Protein AF-A0A0A1XTH2-F1 (afdb_monomer_lite)

Sequence (306 aa):
MDSWLKHTILSEDPDLSTICFKLLTWLETEFWGTMTYKHIETILAGAVFVDIILDTVGEEITKDLMEKYRQHKIFLKDYCKTLREVGATCHTVSNILATSDGYKYVFTMENILKHFLTDVNLIYNSNVPKAKLSPHNSKYKMLLIIQRIFQLPPKNIDISVDRLLCHSDFSLIGHIFLEETNSLHISKYKILEHKICKKIAEGNINSSFIKSMYVTASNSLKGKTFFKSCLRNDVFANSVVTFFILFFEKIEINMTANSQHNLSDIFYLVHCVLCTKTPFCSQLYTKIRTNKTIAQLIKKSFFLYY

Organism: Zeugodacus cucurbitae (NCBI:txid28588)

Radius of gyration: 25.47 Å; chains: 1; bounding box: 50×40×79 Å

pLDDT: mean 72.32, std 15.96, range [29.3, 95.25]

Secondary structure (DSSP, 8-state):
-HHHHHHHHT-SS--HHHHHHHHHHHHHH--SS---HHHHHHHHHHHHHHHHHHHHSHHHHHHHHHHHTGGGHHHHHHHHHHHTTSS--HHHHHHHHTSTTGGGGHHHHHHHHHHTT--THHHHT---------TT-HHHHHHHHHHHHTTS-GGGHHHHHHHHHHHS-HHHHGGGGG--TT-TTHHHHHHHHHHHHHHHHTT---HHHHHHHHHHHHS-HHHHHHHHHHTTSHHHHHHHHHHHHHHHHHHHH-TTS--SS-HHHHHHHHHHHHTS--TTHHHHHHHHHH-HHHHHHHHHHHTT--

Foldseek 3Di:
DVVVLVCQVPDPDDPLLVLLVVLLVVLVPPDDDDDDLVRLLVNLSSLLSSVVCCVPVNPVSLVVNCVVVVVCNVVSVVSVVCSLVVQCDLVNLLVLCQDLCSLVCLVVSLVSCVSSVHPNLSSLPPDDDDDDDDPPDLLVVLVVLLNVLSVDDPVCNLVSLQVCLVPPACVNLLSLLVDDSNDSCVNSSVVSLQSNLVCLLVLVHAQSNLVSLLCQCPVDPVSLVSSLSSCVRQSNVQSNLNNLLVLVVVCVVCVPDPRSYDPLSSLSVLVSSCVRPHPCNVVSVVSCVVDPVSVVVSVVSVVPPD

Structure (mmCIF, N/CA/C/O backbone):
data_AF-A0A0A1XTH2-F1
#
_entry.id   AF-A0A0A1XTH2-F1
#
loop_
_atom_site.group_PDB
_atom_site.id
_atom_site.type_symbol
_atom_site.label_atom_id
_atom_site.label_alt_id
_atom_site.label_comp_id
_atom_site.label_asym_id
_atom_site.label_entity_id
_atom_site.label_seq_id
_atom_site.pdbx_PDB_ins_code
_atom_site.Cartn_x
_atom_site.Cartn_y
_atom_site.Cartn_z
_atom_site.occupancy
_atom_site.B_iso_or_equiv
_atom_site.auth_seq_id
_atom_site.auth_comp_id
_atom_site.auth_asym_id
_atom_site.auth_atom_id
_atom_site.pdbx_PDB_model_num
ATOM 1 N N . MET A 1 1 ? -1.834 10.159 -29.831 1.00 68.44 1 MET A N 1
ATOM 2 C CA . MET A 1 1 ? -1.085 8.888 -29.808 1.00 68.44 1 MET A CA 1
ATOM 3 C C . MET A 1 1 ? -1.559 7.937 -28.709 1.00 68.44 1 MET A C 1
ATOM 5 O O . MET A 1 1 ? -2.021 6.868 -29.057 1.00 68.44 1 MET A O 1
ATOM 9 N N . ASP A 1 2 ? -1.572 8.327 -27.427 1.00 62.16 2 ASP A N 1
ATOM 10 C CA . ASP A 1 2 ? -2.040 7.488 -26.291 1.00 62.16 2 ASP A CA 1
ATOM 11 C C . ASP A 1 2 ? -3.392 6.773 -26.530 1.00 62.16 2 ASP A C 1
ATOM 13 O O . ASP A 1 2 ? -3.496 5.554 -26.432 1.00 62.16 2 ASP A O 1
ATOM 17 N N . SER A 1 3 ? -4.426 7.516 -26.944 1.00 72.44 3 SER A N 1
ATOM 18 C CA . SER A 1 3 ? -5.741 6.936 -27.270 1.00 72.44 3 SER A CA 1
ATOM 19 C C . SER A 1 3 ? -5.700 5.974 -28.461 1.00 72.44 3 SER A C 1
ATOM 21 O O . SER A 1 3 ? -6.456 5.010 -28.490 1.00 72.44 3 SER A O 1
ATOM 23 N N . TRP A 1 4 ? -4.839 6.239 -29.446 1.00 78.44 4 TRP A N 1
ATOM 24 C CA . TRP A 1 4 ? -4.683 5.385 -30.622 1.00 78.44 4 TRP A CA 1
ATOM 25 C C . TRP A 1 4 ? -3.953 4.092 -30.250 1.00 78.44 4 TRP A C 1
ATOM 27 O O . TRP A 1 4 ? -4.423 3.020 -30.611 1.00 78.44 4 TRP A O 1
ATOM 37 N N . LEU A 1 5 ? -2.887 4.175 -29.444 1.00 70.06 5 LEU A N 1
ATOM 38 C CA . LEU A 1 5 ? -2.145 3.020 -28.936 1.00 70.06 5 LEU A CA 1
ATOM 39 C C . LEU A 1 5 ? -3.057 2.096 -28.111 1.00 70.06 5 LEU A C 1
ATOM 41 O O . LEU A 1 5 ? -3.101 0.899 -28.363 1.00 70.06 5 LEU A O 1
ATOM 45 N N . LYS A 1 6 ? -3.856 2.657 -27.192 1.00 70.31 6 LYS A N 1
ATOM 46 C CA . LYS A 1 6 ? -4.826 1.899 -26.381 1.00 70.31 6 LYS A CA 1
ATOM 47 C C . LYS A 1 6 ? -5.878 1.181 -27.224 1.00 70.31 6 LYS A C 1
ATOM 49 O O . LYS A 1 6 ? -6.144 0.011 -26.981 1.00 70.31 6 LYS A O 1
ATOM 54 N N . HIS A 1 7 ? -6.453 1.858 -28.220 1.00 72.94 7 HIS A N 1
ATOM 55 C CA . HIS A 1 7 ? -7.406 1.226 -29.138 1.00 72.94 7 HIS A CA 1
ATOM 56 C C . HIS A 1 7 ? -6.755 0.153 -30.015 1.00 72.94 7 HIS A C 1
ATOM 58 O O . HIS A 1 7 ? -7.383 -0.858 -30.301 1.00 72.94 7 HIS A O 1
ATOM 64 N N . THR A 1 8 ? -5.503 0.362 -30.417 1.00 71.00 8 THR A N 1
ATOM 65 C CA . THR A 1 8 ? -4.774 -0.557 -31.298 1.00 71.00 8 THR A CA 1
ATOM 66 C C . THR A 1 8 ? -4.349 -1.832 -30.566 1.00 71.00 8 THR A C 1
ATOM 68 O O . THR A 1 8 ? -4.496 -2.915 -31.117 1.00 71.00 8 THR A O 1
ATOM 71 N N . ILE A 1 9 ? -3.901 -1.726 -29.308 1.00 65.62 9 ILE A N 1
ATOM 72 C CA . ILE A 1 9 ? -3.542 -2.878 -28.458 1.00 65.62 9 ILE A CA 1
ATOM 73 C C . ILE A 1 9 ? -4.753 -3.784 -28.179 1.00 65.62 9 ILE A C 1
ATOM 75 O O . ILE A 1 9 ? -4.595 -4.987 -28.014 1.00 65.62 9 ILE A O 1
ATOM 79 N N . LEU A 1 10 ? -5.956 -3.210 -28.106 1.00 66.25 10 LEU A N 1
ATOM 80 C CA . LEU A 1 10 ? -7.194 -3.924 -27.771 1.00 66.25 10 LEU A CA 1
ATOM 81 C C . LEU A 1 10 ? -7.986 -4.398 -29.005 1.00 66.25 10 LEU A C 1
ATOM 83 O O . LEU A 1 10 ? -9.104 -4.880 -28.853 1.00 66.25 10 LEU A O 1
ATOM 87 N N . SER A 1 11 ? -7.453 -4.217 -30.215 1.00 71.25 11 SER A N 1
ATOM 88 C CA . SER A 1 11 ? -8.131 -4.575 -31.466 1.00 71.25 11 SER A CA 1
ATOM 89 C C . SER A 1 11 ? -7.965 -6.066 -31.780 1.00 71.25 11 SER A C 1
ATOM 91 O O . SER A 1 11 ? -6.859 -6.588 -31.686 1.00 71.25 11 SER A O 1
ATOM 93 N N . GLU A 1 12 ? -9.048 -6.735 -32.190 1.00 57.47 12 GLU A N 1
ATOM 94 C CA . GLU A 1 12 ? -9.080 -8.196 -32.396 1.00 57.47 12 GLU A CA 1
ATOM 95 C C . GLU A 1 12 ? -8.355 -8.675 -33.666 1.00 57.47 12 GLU A C 1
ATOM 97 O O . GLU A 1 12 ? -7.950 -9.832 -33.709 1.00 57.47 12 GLU A O 1
ATOM 102 N N . ASP A 1 13 ? -8.141 -7.810 -34.669 1.00 57.91 13 ASP A N 1
ATOM 103 C CA . ASP A 1 13 ? -7.409 -8.187 -35.894 1.00 57.91 13 ASP A CA 1
ATOM 104 C C . ASP A 1 13 ? -6.637 -7.001 -36.526 1.00 57.91 13 ASP A C 1
ATOM 106 O O . ASP A 1 13 ? -7.105 -6.358 -37.473 1.00 57.91 13 ASP A O 1
ATOM 110 N N . PRO A 1 14 ? -5.489 -6.586 -35.955 1.00 64.44 14 PRO A N 1
ATOM 111 C CA . PRO A 1 14 ? -4.723 -5.453 -36.464 1.00 64.44 14 PRO A CA 1
ATOM 112 C C . PRO A 1 14 ? -3.746 -5.872 -37.581 1.00 64.44 14 PRO A C 1
ATOM 114 O O . PRO A 1 14 ? -3.012 -6.842 -37.426 1.00 64.44 14 PRO A O 1
ATOM 117 N N . ASP A 1 15 ? -3.625 -5.083 -38.661 1.00 77.25 15 ASP A N 1
ATOM 118 C CA . ASP A 1 15 ? -2.475 -5.161 -39.592 1.00 77.25 15 ASP A CA 1
ATOM 119 C C . ASP A 1 15 ? -1.195 -4.731 -38.846 1.00 77.25 15 ASP A C 1
ATOM 121 O O . ASP A 1 15 ? -0.816 -3.550 -38.829 1.00 77.25 15 ASP A O 1
ATOM 125 N N . LEU A 1 16 ? -0.575 -5.701 -38.166 1.00 74.81 16 LEU A N 1
ATOM 126 C CA . LEU A 1 16 ? 0.554 -5.512 -37.256 1.00 74.81 16 LEU A CA 1
ATOM 127 C C . LEU A 1 16 ? 1.747 -4.863 -37.959 1.00 74.81 16 LEU A C 1
ATOM 129 O O . LEU A 1 16 ? 2.358 -3.962 -37.391 1.00 74.81 16 LEU A O 1
ATOM 133 N N . SER A 1 17 ? 2.028 -5.227 -39.212 1.00 70.75 17 SER A N 1
ATOM 134 C CA . SER A 1 17 ? 3.108 -4.639 -40.011 1.00 70.75 17 SER A CA 1
ATOM 135 C C . SER A 1 17 ? 2.905 -3.132 -40.202 1.00 70.75 17 SER A C 1
ATOM 137 O O . SER A 1 17 ? 3.808 -2.331 -39.959 1.00 70.75 17 SER A O 1
ATOM 139 N N . THR A 1 18 ? 1.697 -2.700 -40.573 1.00 75.88 18 THR A N 1
ATOM 140 C CA . THR A 1 18 ? 1.392 -1.269 -40.745 1.00 75.88 18 THR A CA 1
ATOM 141 C C . THR A 1 18 ? 1.424 -0.507 -39.414 1.00 75.88 18 THR A C 1
ATOM 143 O O . THR A 1 18 ? 1.843 0.654 -39.367 1.00 75.88 18 THR A O 1
ATOM 146 N N . ILE A 1 19 ? 0.991 -1.139 -38.322 1.00 77.56 19 ILE A N 1
ATOM 147 C CA . ILE A 1 19 ? 1.000 -0.544 -36.978 1.00 77.56 19 ILE A CA 1
ATOM 148 C C . ILE A 1 19 ? 2.428 -0.387 -36.457 1.00 77.56 19 ILE A C 1
ATOM 150 O O . ILE A 1 19 ? 2.784 0.699 -35.996 1.00 77.56 19 ILE A O 1
ATOM 154 N N . CYS A 1 20 ? 3.253 -1.428 -36.582 1.00 74.12 20 CYS A N 1
ATOM 155 C CA . CYS A 1 20 ? 4.667 -1.391 -36.233 1.00 74.12 20 CYS A CA 1
ATOM 156 C C . CYS A 1 20 ? 5.390 -0.307 -37.031 1.00 74.12 20 CYS A C 1
ATOM 158 O O . CYS A 1 20 ? 6.072 0.511 -36.426 1.00 74.12 20 CYS A O 1
ATOM 160 N N . PHE A 1 21 ? 5.176 -0.211 -38.349 1.00 73.00 21 PHE A N 1
ATOM 161 C CA . PHE A 1 21 ? 5.775 0.856 -39.158 1.00 73.00 21 PHE A CA 1
ATOM 162 C C . PHE A 1 21 ? 5.382 2.254 -38.658 1.00 73.00 21 PHE A C 1
ATOM 164 O O . PHE A 1 21 ? 6.250 3.091 -38.426 1.00 73.00 21 PHE A O 1
ATOM 171 N N . LYS A 1 22 ? 4.086 2.500 -38.413 1.00 76.75 22 LYS A N 1
ATOM 172 C CA . LYS A 1 22 ? 3.603 3.787 -37.883 1.00 76.75 22 LYS A CA 1
ATOM 173 C C . LYS A 1 22 ? 4.210 4.133 -36.524 1.00 76.75 22 LYS A C 1
ATOM 175 O O . LYS A 1 22 ? 4.532 5.296 -36.291 1.00 76.75 22 LYS A O 1
ATOM 180 N N . LEU A 1 23 ? 4.351 3.151 -35.633 1.00 73.75 23 LEU A N 1
ATOM 181 C CA . LEU A 1 23 ? 4.967 3.350 -34.322 1.00 73.75 23 LEU A CA 1
ATOM 182 C C . LEU A 1 23 ? 6.463 3.629 -34.439 1.00 73.75 23 LEU A C 1
ATOM 184 O O . LEU A 1 23 ? 6.932 4.578 -33.825 1.00 73.75 23 LEU A O 1
ATOM 188 N N . LEU A 1 24 ? 7.183 2.873 -35.267 1.00 70.75 24 LEU A N 1
ATOM 189 C CA . LEU A 1 24 ? 8.608 3.075 -35.538 1.00 70.75 24 LEU A CA 1
ATOM 190 C C . LEU A 1 24 ? 8.880 4.486 -36.078 1.00 70.75 24 LEU A C 1
ATOM 192 O O . LEU A 1 24 ? 9.724 5.197 -35.541 1.00 70.75 24 LEU A O 1
ATOM 196 N N . THR A 1 25 ? 8.121 4.931 -37.086 1.00 69.38 25 THR A N 1
ATOM 197 C CA . THR A 1 25 ? 8.255 6.288 -37.643 1.00 69.38 25 THR A CA 1
ATOM 198 C C . THR A 1 25 ? 7.885 7.363 -36.621 1.00 69.38 25 THR A C 1
ATOM 200 O O . THR A 1 25 ? 8.558 8.383 -36.524 1.00 69.38 25 THR A O 1
ATOM 203 N N . TRP A 1 26 ? 6.838 7.147 -35.818 1.00 71.19 26 TRP A N 1
ATOM 204 C CA . TRP A 1 26 ? 6.467 8.103 -34.775 1.00 71.19 26 TRP A CA 1
ATOM 205 C C . TRP A 1 26 ? 7.555 8.248 -33.705 1.00 71.19 26 TRP A C 1
ATOM 207 O O . TRP A 1 26 ? 7.906 9.370 -33.334 1.00 71.19 26 TRP A O 1
ATOM 217 N N . LEU A 1 27 ? 8.121 7.130 -33.248 1.00 65.19 27 LEU A N 1
ATOM 218 C CA . LEU A 1 27 ? 9.190 7.125 -32.254 1.00 65.19 27 LEU A CA 1
ATOM 219 C C . LEU A 1 27 ? 10.499 7.747 -32.789 1.00 65.19 27 LEU A C 1
ATOM 221 O O . LEU A 1 27 ? 11.312 8.207 -31.996 1.00 65.19 27 LEU A O 1
ATOM 225 N N . GLU A 1 28 ? 10.718 7.787 -34.108 1.00 60.97 28 GLU A N 1
ATOM 226 C CA . GLU A 1 28 ? 11.825 8.534 -34.732 1.00 60.97 28 GLU A CA 1
ATOM 227 C C . GLU A 1 28 ? 11.582 10.055 -34.713 1.00 60.97 28 GLU A C 1
ATOM 229 O O . GLU A 1 28 ? 12.505 10.838 -34.488 1.00 60.97 28 GLU A O 1
ATOM 234 N N . THR A 1 29 ? 10.335 10.487 -34.932 1.00 58.94 29 THR A N 1
ATOM 235 C CA . THR A 1 29 ? 9.996 11.908 -35.125 1.00 58.94 29 THR A CA 1
ATOM 236 C C . THR A 1 29 ? 9.979 12.767 -33.856 1.00 58.94 29 THR A C 1
ATOM 238 O O . THR A 1 29 ? 10.176 13.979 -33.955 1.00 58.94 29 THR A O 1
ATOM 241 N N . GLU A 1 30 ? 9.784 12.196 -32.661 1.00 54.78 30 GLU A N 1
ATOM 242 C CA . GLU A 1 30 ? 9.747 12.968 -31.409 1.00 54.78 30 GLU A CA 1
ATOM 243 C C . GLU A 1 30 ? 10.966 12.722 -30.514 1.00 54.78 30 GLU A C 1
ATOM 245 O O . GLU A 1 30 ? 10.941 11.890 -29.615 1.00 54.78 30 GLU A O 1
ATOM 250 N N . PHE A 1 31 ? 12.008 13.536 -30.702 1.00 50.28 31 PHE A N 1
ATOM 251 C CA . PHE A 1 31 ? 13.094 13.709 -29.722 1.00 50.28 31 PHE A CA 1
ATOM 252 C C . PHE A 1 31 ? 13.502 15.175 -29.490 1.00 50.28 31 PHE A C 1
ATOM 254 O O . PHE A 1 31 ? 14.518 15.451 -28.856 1.00 50.28 31 PHE A O 1
ATOM 261 N N . TRP A 1 32 ? 12.701 16.140 -29.952 1.00 38.50 32 TRP A N 1
ATOM 262 C CA . TRP A 1 32 ? 13.075 17.557 -29.934 1.00 38.50 32 TRP A CA 1
ATOM 263 C C . TRP A 1 32 ? 12.050 18.390 -29.154 1.00 38.50 32 TRP A C 1
ATOM 265 O O . TRP A 1 32 ? 11.028 18.804 -29.693 1.00 38.50 32 TRP A O 1
ATOM 275 N N . GLY A 1 33 ? 12.323 18.634 -27.866 1.00 43.84 33 GLY A N 1
ATOM 276 C CA . GLY A 1 33 ? 11.536 19.534 -27.012 1.00 43.84 33 GLY A CA 1
ATOM 277 C C . GLY A 1 33 ? 11.378 19.063 -25.562 1.00 43.84 33 GLY A C 1
ATOM 278 O O . GLY A 1 33 ? 11.791 17.967 -25.187 1.00 43.84 33 GLY A O 1
ATOM 279 N N . THR A 1 34 ? 10.768 19.905 -24.723 1.00 40.50 34 THR A N 1
ATOM 280 C CA . THR A 1 34 ? 10.454 19.587 -23.322 1.00 40.50 34 THR A CA 1
ATOM 281 C C . THR A 1 34 ? 9.319 18.559 -23.268 1.00 40.50 34 THR A C 1
ATOM 283 O O . THR A 1 34 ? 8.150 18.894 -23.464 1.00 40.50 34 THR A O 1
ATOM 286 N N . MET A 1 35 ? 9.647 17.290 -23.025 1.00 54.12 35 MET A N 1
ATOM 287 C CA . MET A 1 35 ? 8.655 16.212 -22.984 1.00 54.12 35 MET A CA 1
ATOM 288 C C . MET A 1 35 ? 7.866 16.198 -21.671 1.00 54.12 35 MET A C 1
ATOM 290 O O . MET A 1 35 ? 8.424 16.320 -20.582 1.00 54.12 35 MET A O 1
ATOM 294 N N . THR A 1 36 ? 6.550 15.996 -21.770 1.00 57.66 36 THR A N 1
ATOM 295 C CA . THR A 1 36 ? 5.693 15.742 -20.602 1.00 57.66 36 THR A CA 1
ATOM 296 C C . THR A 1 36 ? 5.718 14.256 -20.233 1.00 57.66 36 THR A C 1
ATOM 298 O O . THR A 1 36 ? 5.979 13.408 -21.084 1.00 57.66 36 THR A O 1
ATOM 301 N N . TYR A 1 37 ? 5.396 13.912 -18.983 1.00 58.16 37 TYR A N 1
ATOM 302 C CA . TYR A 1 37 ? 5.398 12.517 -18.507 1.00 58.16 37 TYR A CA 1
ATOM 303 C C . TYR A 1 37 ? 4.525 11.583 -19.364 1.00 58.16 37 TYR A C 1
ATOM 305 O O . TYR A 1 37 ? 4.910 10.449 -19.632 1.00 58.16 37 TYR A O 1
ATOM 313 N N . LYS A 1 38 ? 3.373 12.077 -19.841 1.00 62.94 38 LYS A N 1
ATOM 314 C CA . LYS A 1 38 ? 2.438 11.315 -20.674 1.00 62.94 38 LYS A CA 1
ATOM 315 C C . LYS A 1 38 ? 3.023 11.021 -22.056 1.00 62.94 38 LYS A C 1
ATOM 317 O O . LYS A 1 38 ? 2.732 9.975 -22.634 1.00 62.94 38 LYS A O 1
ATOM 322 N N . HIS A 1 39 ? 3.871 11.914 -22.568 1.00 61.50 39 HIS A N 1
ATOM 323 C CA . HIS A 1 39 ? 4.623 11.667 -23.797 1.00 61.50 39 HIS A CA 1
ATOM 324 C C . HIS A 1 39 ? 5.629 10.536 -23.580 1.00 61.50 39 HIS A C 1
ATOM 326 O O . HIS A 1 39 ? 5.613 9.573 -24.338 1.00 61.50 39 HIS A O 1
ATOM 332 N N . ILE A 1 40 ? 6.396 10.574 -22.486 1.00 58.72 40 ILE A N 1
ATOM 333 C CA . ILE A 1 40 ? 7.395 9.540 -22.177 1.00 58.72 40 ILE A CA 1
ATOM 334 C C . ILE A 1 40 ? 6.738 8.165 -21.952 1.00 58.72 40 ILE A C 1
ATOM 336 O O . ILE A 1 40 ? 7.207 7.170 -22.493 1.00 58.72 40 ILE A O 1
ATOM 340 N N . GLU A 1 41 ? 5.622 8.092 -21.219 1.00 61.25 41 GLU A N 1
ATOM 341 C CA . GLU A 1 41 ? 4.861 6.844 -21.032 1.00 61.25 41 GLU A CA 1
ATOM 342 C C . GLU A 1 41 ? 4.353 6.272 -22.363 1.00 61.25 41 GLU A C 1
ATOM 344 O O . GLU A 1 41 ? 4.502 5.079 -22.620 1.00 61.25 41 GLU A O 1
ATOM 349 N N . THR A 1 42 ? 3.793 7.119 -23.232 1.00 68.50 42 THR A N 1
ATOM 350 C CA . THR A 1 42 ? 3.275 6.686 -24.540 1.00 68.50 42 THR A CA 1
ATOM 351 C C . THR A 1 42 ? 4.402 6.202 -25.456 1.00 68.50 42 THR A C 1
ATOM 353 O O . THR A 1 42 ? 4.217 5.230 -26.186 1.00 68.50 42 THR A O 1
ATOM 356 N N . ILE A 1 43 ? 5.569 6.855 -25.402 1.00 65.19 43 ILE A N 1
ATOM 357 C CA . ILE A 1 43 ? 6.778 6.464 -26.141 1.00 65.19 43 ILE A CA 1
ATOM 358 C C . ILE A 1 43 ? 7.248 5.084 -25.671 1.00 65.19 43 ILE A C 1
ATOM 360 O O . ILE A 1 43 ? 7.431 4.187 -26.490 1.00 65.19 43 ILE A O 1
ATOM 364 N N . LEU A 1 44 ? 7.365 4.877 -24.356 1.00 63.94 44 LEU A N 1
ATOM 365 C CA . LEU A 1 44 ? 7.800 3.597 -23.792 1.00 63.94 44 LEU A CA 1
ATOM 366 C C . LEU A 1 44 ? 6.801 2.466 -24.067 1.00 63.94 44 LEU A C 1
ATOM 368 O O . LEU A 1 44 ? 7.209 1.373 -24.444 1.00 63.94 44 LEU A O 1
ATOM 372 N N . ALA A 1 45 ? 5.499 2.722 -23.927 1.00 67.81 45 ALA A N 1
ATOM 373 C CA . ALA A 1 45 ? 4.465 1.737 -24.237 1.00 67.81 45 ALA A CA 1
ATOM 374 C C . ALA A 1 45 ? 4.452 1.368 -25.730 1.00 67.81 45 ALA A C 1
ATOM 376 O O . ALA A 1 45 ? 4.286 0.199 -26.071 1.00 67.81 45 ALA A O 1
ATOM 377 N N . GLY A 1 46 ? 4.664 2.347 -26.617 1.00 69.12 46 GLY A N 1
ATOM 378 C CA . GLY A 1 46 ? 4.806 2.115 -28.054 1.00 69.12 46 GLY A CA 1
ATOM 379 C C . GLY A 1 46 ? 6.046 1.289 -28.398 1.00 69.12 46 GLY A C 1
ATOM 380 O O . GLY A 1 46 ? 5.943 0.349 -29.180 1.00 69.12 46 GLY A O 1
ATOM 381 N N . ALA A 1 47 ? 7.189 1.589 -27.775 1.00 64.81 47 ALA A N 1
ATOM 382 C CA . ALA A 1 47 ? 8.428 0.839 -27.970 1.00 64.81 47 ALA A CA 1
ATOM 383 C C . ALA A 1 47 ? 8.302 -0.621 -27.499 1.00 64.81 47 ALA A C 1
ATOM 385 O O . ALA A 1 47 ? 8.648 -1.527 -28.248 1.00 64.81 47 ALA A O 1
ATOM 386 N N . VAL A 1 48 ? 7.728 -0.856 -26.311 1.00 65.19 48 VAL A N 1
ATOM 387 C CA . VAL A 1 48 ? 7.466 -2.210 -25.785 1.00 65.19 48 VAL A CA 1
ATOM 388 C C . VAL A 1 48 ? 6.497 -2.984 -26.671 1.00 65.19 48 VAL A C 1
ATOM 390 O O . VAL A 1 48 ? 6.706 -4.163 -26.926 1.00 65.19 48 VAL A O 1
ATOM 393 N N . PHE A 1 49 ? 5.442 -2.337 -27.171 1.00 72.62 49 PHE A N 1
ATOM 394 C CA . PHE A 1 49 ? 4.513 -2.993 -28.087 1.00 72.62 49 PHE A CA 1
ATOM 395 C C . PHE A 1 49 ? 5.224 -3.479 -29.357 1.00 72.62 49 PHE A C 1
ATOM 397 O O . PHE A 1 49 ? 5.040 -4.623 -29.761 1.00 72.62 49 PHE A O 1
ATOM 404 N N . VAL A 1 50 ? 6.062 -2.635 -29.966 1.00 69.81 50 VAL A N 1
ATOM 405 C CA . VAL A 1 50 ? 6.827 -3.014 -31.162 1.00 69.81 50 VAL A CA 1
ATOM 406 C C . VAL A 1 50 ? 7.831 -4.128 -30.852 1.00 69.81 50 VAL A C 1
ATOM 408 O O . VAL A 1 50 ? 7.941 -5.057 -31.648 1.00 69.81 50 VAL A O 1
ATOM 411 N N . ASP A 1 51 ? 8.512 -4.076 -29.705 1.00 64.94 51 ASP A N 1
ATOM 412 C CA . ASP A 1 51 ? 9.483 -5.097 -29.288 1.00 64.94 51 ASP A CA 1
ATOM 413 C C . ASP A 1 51 ? 8.824 -6.471 -29.079 1.00 64.94 51 ASP A C 1
ATOM 415 O O . ASP A 1 51 ? 9.270 -7.456 -29.659 1.00 64.94 51 ASP A O 1
ATOM 419 N N . ILE A 1 52 ? 7.683 -6.532 -28.376 1.00 67.06 52 ILE A N 1
ATOM 420 C CA . ILE A 1 52 ? 6.904 -7.772 -28.195 1.00 67.06 52 ILE A CA 1
ATOM 421 C C . ILE A 1 52 ? 6.510 -8.378 -29.545 1.00 67.06 52 ILE A C 1
ATOM 423 O O . ILE A 1 52 ? 6.650 -9.582 -29.750 1.00 67.06 52 ILE A O 1
ATOM 427 N N . ILE A 1 53 ? 6.010 -7.568 -30.479 1.00 71.25 53 ILE A N 1
ATOM 428 C CA . ILE A 1 53 ? 5.572 -8.063 -31.790 1.00 71.25 53 ILE A CA 1
ATOM 429 C C . ILE A 1 53 ? 6.765 -8.574 -32.614 1.00 71.25 53 ILE A C 1
ATOM 431 O O . ILE A 1 53 ? 6.670 -9.631 -33.240 1.00 71.25 53 ILE A O 1
ATOM 435 N N . LEU A 1 54 ? 7.902 -7.875 -32.572 1.00 68.06 54 LEU A N 1
ATOM 436 C CA . LEU A 1 54 ? 9.133 -8.321 -33.225 1.00 68.06 54 LEU A CA 1
ATOM 437 C C . LEU A 1 54 ? 9.755 -9.559 -32.560 1.00 68.06 54 LEU A C 1
ATOM 439 O O . LEU A 1 54 ? 10.420 -10.320 -33.249 1.00 68.06 54 LEU A O 1
ATOM 443 N N . ASP A 1 55 ? 9.549 -9.799 -31.268 1.00 64.44 55 ASP A N 1
ATOM 444 C CA . ASP A 1 55 ? 10.020 -11.021 -30.599 1.00 64.44 55 ASP A CA 1
ATOM 445 C C . ASP A 1 55 ? 9.102 -12.221 -30.899 1.00 64.44 55 ASP A C 1
ATOM 447 O O . ASP A 1 55 ? 9.561 -13.333 -31.150 1.00 64.44 55 ASP A O 1
ATOM 451 N N . THR A 1 56 ? 7.786 -11.989 -30.955 1.00 63.31 56 THR A N 1
ATOM 452 C CA . THR A 1 56 ? 6.783 -13.064 -31.071 1.00 63.31 56 THR A CA 1
ATOM 453 C C . THR A 1 56 ? 6.567 -13.540 -32.515 1.00 63.31 56 THR A C 1
ATOM 455 O O . THR A 1 56 ? 6.286 -14.715 -32.738 1.00 63.31 56 THR A O 1
ATOM 458 N N . VAL A 1 57 ? 6.683 -12.646 -33.505 1.00 66.94 57 VAL A N 1
ATOM 459 C CA . VAL A 1 57 ? 6.384 -12.924 -34.933 1.00 66.94 57 VAL A CA 1
ATOM 460 C C . VAL A 1 57 ? 7.486 -12.393 -35.875 1.00 66.94 57 VAL A C 1
ATOM 462 O O . VAL A 1 57 ? 7.285 -12.168 -37.071 1.00 66.94 57 VAL A O 1
ATOM 465 N N . GLY A 1 58 ? 8.677 -12.173 -35.312 1.00 56.38 58 GLY A N 1
ATOM 466 C CA . GLY A 1 58 ? 9.732 -11.300 -35.823 1.00 56.38 58 GLY A CA 1
ATOM 467 C C . GLY A 1 58 ? 10.203 -11.504 -37.246 1.00 56.38 58 GLY A C 1
ATOM 468 O O . GLY A 1 58 ? 10.339 -10.523 -37.973 1.00 56.38 58 GLY A O 1
ATOM 469 N N . GLU A 1 59 ? 10.482 -12.733 -37.669 1.00 64.19 59 GLU A N 1
ATOM 470 C CA . GLU A 1 59 ? 11.053 -12.957 -39.002 1.00 64.19 59 GLU A CA 1
ATOM 471 C C . GLU A 1 59 ? 10.050 -12.637 -40.118 1.00 64.19 59 GLU A C 1
ATOM 473 O O . GLU A 1 59 ? 10.424 -12.028 -41.123 1.00 64.19 59 GLU A O 1
ATOM 478 N N . GLU A 1 60 ? 8.772 -12.965 -39.916 1.00 69.88 60 GLU A N 1
ATOM 479 C CA . GLU A 1 60 ? 7.706 -12.710 -40.887 1.00 69.88 60 GLU A CA 1
ATOM 480 C C . GLU A 1 60 ? 7.344 -11.225 -40.942 1.00 69.88 60 GLU A C 1
ATOM 482 O O . GLU A 1 60 ? 7.334 -10.643 -42.025 1.00 69.88 60 GLU A O 1
ATOM 487 N N . ILE A 1 61 ? 7.157 -10.574 -39.788 1.00 71.19 61 ILE A N 1
ATOM 488 C CA . ILE A 1 61 ? 6.818 -9.143 -39.723 1.00 71.19 61 ILE A CA 1
ATOM 489 C C . ILE A 1 61 ? 7.989 -8.269 -40.172 1.00 71.19 61 ILE A C 1
ATOM 491 O O . ILE A 1 61 ? 7.786 -7.288 -40.884 1.00 71.19 61 ILE A O 1
ATOM 495 N N . THR A 1 62 ? 9.229 -8.618 -39.816 1.00 65.38 62 THR A N 1
ATOM 496 C CA . THR A 1 62 ? 10.408 -7.882 -40.298 1.00 65.38 62 THR A CA 1
ATOM 497 C C . THR A 1 62 ? 10.521 -8.012 -41.812 1.00 65.38 62 THR A C 1
ATOM 499 O O . THR A 1 62 ? 10.775 -7.019 -42.490 1.00 65.38 62 THR A O 1
ATOM 502 N N . LYS A 1 63 ? 10.307 -9.207 -42.374 1.00 69.06 63 LYS A N 1
ATOM 503 C CA . LYS A 1 63 ? 10.324 -9.403 -43.827 1.00 69.06 63 LYS A CA 1
ATOM 504 C C . LYS A 1 63 ? 9.208 -8.613 -44.513 1.00 69.06 63 LYS A C 1
ATOM 506 O O . LYS A 1 63 ? 9.495 -7.912 -45.480 1.00 69.06 63 LYS A O 1
ATOM 511 N N . ASP A 1 64 ? 7.993 -8.651 -43.976 1.00 72.44 64 ASP A N 1
ATOM 512 C CA . ASP A 1 64 ? 6.829 -7.936 -44.505 1.00 72.44 64 ASP A CA 1
ATOM 513 C C . ASP A 1 64 ? 7.015 -6.408 -44.435 1.00 72.44 64 ASP A C 1
ATOM 515 O O . ASP A 1 64 ? 6.816 -5.702 -45.421 1.00 72.44 64 ASP A O 1
ATOM 519 N N . LEU A 1 65 ? 7.546 -5.881 -43.326 1.00 68.38 65 LEU A N 1
ATOM 520 C CA . LEU A 1 65 ? 7.952 -4.475 -43.185 1.00 68.38 65 LEU A CA 1
ATOM 521 C C . LEU A 1 65 ? 9.008 -4.071 -44.222 1.00 68.38 65 LEU A C 1
ATOM 523 O O . LEU A 1 65 ? 8.882 -3.033 -44.876 1.00 68.38 65 LEU A O 1
ATOM 527 N N . MET A 1 66 ? 10.045 -4.894 -44.394 1.00 68.75 66 MET A N 1
ATOM 528 C CA . MET A 1 66 ? 11.129 -4.639 -45.346 1.00 68.75 66 MET A CA 1
ATOM 529 C C . MET A 1 66 ? 10.661 -4.754 -46.804 1.00 68.75 66 MET A C 1
ATOM 531 O O . MET A 1 66 ? 11.231 -4.093 -47.674 1.00 68.75 66 MET A O 1
ATOM 535 N N . GLU A 1 67 ? 9.644 -5.572 -47.090 1.00 71.75 67 GLU A N 1
ATOM 536 C CA . GLU A 1 67 ? 9.051 -5.740 -48.420 1.00 71.75 67 GLU A CA 1
ATOM 537 C C . GLU A 1 67 ? 8.017 -4.657 -48.758 1.00 71.75 67 GLU A C 1
ATOM 539 O O . GLU A 1 67 ? 8.036 -4.154 -49.885 1.00 71.75 67 GLU A O 1
ATOM 544 N N . LYS A 1 68 ? 7.173 -4.258 -47.798 1.00 73.44 68 LYS A N 1
ATOM 545 C CA . LYS A 1 68 ? 6.116 -3.239 -47.937 1.00 73.44 68 LYS A CA 1
ATOM 546 C C . LYS A 1 68 ? 6.678 -1.813 -47.904 1.00 73.44 68 LYS A C 1
ATOM 548 O O . LYS A 1 68 ? 6.182 -0.943 -48.616 1.00 73.44 68 LYS A O 1
ATOM 553 N N . TYR A 1 69 ? 7.769 -1.585 -47.165 1.00 71.38 69 TYR A N 1
ATOM 554 C CA . TYR A 1 69 ? 8.426 -0.280 -47.002 1.00 71.38 69 TYR A CA 1
ATOM 555 C C . TYR A 1 69 ? 9.905 -0.303 -47.427 1.00 71.38 69 TYR A C 1
ATOM 557 O O . TYR A 1 69 ? 10.775 0.241 -46.747 1.00 71.38 69 TYR A O 1
ATOM 565 N N . ARG A 1 70 ? 10.210 -0.897 -48.593 1.00 65.88 70 ARG A N 1
ATOM 566 C CA . ARG A 1 70 ? 11.587 -1.076 -49.120 1.00 65.88 70 ARG A CA 1
ATOM 567 C C . ARG A 1 70 ? 12.462 0.181 -49.111 1.00 65.88 70 ARG A C 1
ATOM 569 O O . ARG A 1 70 ? 13.674 0.071 -48.950 1.00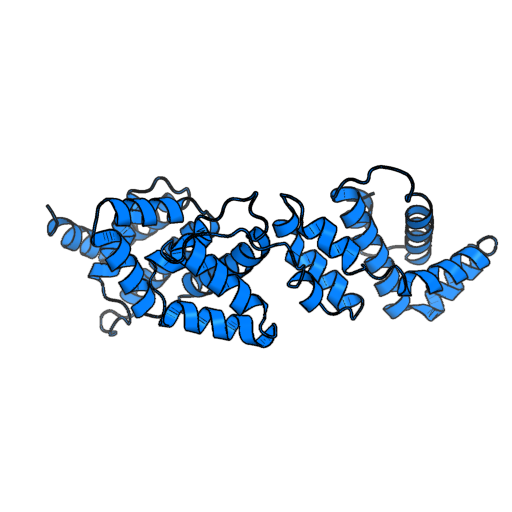 65.88 70 ARG A O 1
ATOM 576 N N . GLN A 1 71 ? 11.874 1.363 -49.285 1.00 70.56 71 GLN A N 1
ATOM 577 C CA . GLN A 1 71 ? 12.605 2.638 -49.295 1.00 70.56 71 GLN A CA 1
ATOM 578 C C . GLN A 1 71 ? 13.155 3.021 -47.909 1.00 70.56 71 GLN A C 1
ATOM 580 O O . GLN A 1 71 ? 14.136 3.750 -47.816 1.00 70.56 71 GLN A O 1
ATOM 585 N N . HIS A 1 72 ? 12.584 2.463 -46.838 1.00 60.03 72 HIS A N 1
ATOM 586 C CA . HIS A 1 72 ? 12.980 2.692 -45.449 1.00 60.03 72 HIS A CA 1
ATOM 587 C C . HIS A 1 72 ? 13.813 1.535 -44.876 1.00 60.03 72 HIS A C 1
ATOM 589 O O . HIS A 1 72 ? 13.992 1.439 -43.668 1.00 60.03 72 HIS A O 1
ATOM 595 N N . LYS A 1 73 ? 14.350 0.647 -45.726 1.00 60.72 73 LYS A N 1
ATOM 596 C CA . LYS A 1 73 ? 15.054 -0.579 -45.307 1.00 60.72 73 LYS A CA 1
ATOM 597 C C . LYS A 1 73 ? 16.243 -0.324 -44.373 1.00 60.72 73 LYS A C 1
ATOM 599 O O . LYS A 1 73 ? 16.478 -1.111 -43.463 1.00 60.72 73 LYS A O 1
ATOM 604 N N . ILE A 1 74 ? 16.996 0.754 -44.603 1.00 59.09 74 ILE A N 1
ATOM 605 C CA . ILE A 1 74 ? 18.137 1.140 -43.755 1.00 59.09 74 ILE A CA 1
ATOM 606 C C . ILE A 1 74 ? 17.630 1.645 -42.400 1.00 59.09 74 ILE A C 1
ATOM 608 O O . ILE A 1 74 ? 18.038 1.106 -41.379 1.00 59.09 74 ILE A O 1
ATOM 612 N N . PHE A 1 75 ? 16.658 2.566 -42.405 1.00 62.16 75 PHE A N 1
ATOM 613 C CA . PHE A 1 75 ? 15.978 3.057 -41.201 1.00 62.16 75 PHE A CA 1
ATOM 614 C C . PHE A 1 75 ? 15.409 1.913 -40.355 1.00 62.16 75 PHE A C 1
ATOM 616 O O . PHE A 1 75 ? 15.714 1.819 -39.177 1.00 62.16 75 PHE A O 1
ATOM 623 N N . LEU A 1 76 ? 14.647 0.996 -40.953 1.00 57.62 76 LEU A N 1
ATOM 624 C CA . LEU A 1 76 ? 14.055 -0.136 -40.240 1.00 57.62 76 LEU A CA 1
ATOM 625 C C . LEU A 1 76 ? 15.127 -1.069 -39.668 1.00 57.62 76 LEU A C 1
ATOM 627 O O . LEU A 1 76 ? 14.977 -1.570 -38.560 1.00 57.62 76 LEU A O 1
ATOM 631 N N . LYS A 1 77 ? 16.233 -1.284 -40.391 1.00 61.59 77 LYS A N 1
ATOM 632 C CA . LYS A 1 77 ? 17.340 -2.126 -39.921 1.00 61.59 77 LYS A CA 1
ATOM 633 C C . LYS A 1 77 ? 18.076 -1.483 -38.746 1.00 61.59 77 LYS A C 1
ATOM 635 O O . LYS A 1 77 ? 18.397 -2.182 -37.786 1.00 61.59 77 LYS A O 1
ATOM 640 N N . ASP A 1 78 ? 18.322 -0.180 -38.821 1.00 59.88 78 ASP A N 1
ATOM 641 C CA . ASP A 1 78 ? 18.961 0.580 -37.753 1.00 59.88 78 ASP A CA 1
ATOM 642 C C . ASP A 1 78 ? 18.027 0.681 -36.546 1.00 59.88 78 ASP A C 1
ATOM 644 O O . ASP A 1 78 ? 18.435 0.339 -35.449 1.00 59.88 78 ASP A O 1
ATOM 648 N N . TYR A 1 79 ? 16.745 0.985 -36.737 1.00 61.78 79 TYR A N 1
ATOM 649 C CA . TYR A 1 79 ? 15.772 1.112 -35.655 1.00 61.78 79 TYR A CA 1
ATOM 650 C C . TYR A 1 79 ? 15.457 -0.222 -34.964 1.00 61.78 79 TYR A C 1
ATOM 652 O O . TYR A 1 79 ? 15.352 -0.256 -33.745 1.00 61.78 79 TYR A O 1
ATOM 660 N N . CYS A 1 80 ? 15.376 -1.349 -35.683 1.00 60.09 80 CYS A N 1
ATOM 661 C CA . CYS A 1 80 ? 15.267 -2.676 -35.057 1.00 60.09 80 CYS A CA 1
ATOM 662 C C . CYS A 1 80 ? 16.525 -3.045 -34.252 1.00 60.09 80 CYS A C 1
ATOM 664 O O . CYS A 1 80 ? 16.437 -3.764 -33.257 1.00 60.09 80 CYS A O 1
ATOM 666 N N . LYS A 1 81 ? 17.701 -2.546 -34.654 1.00 58.22 81 LYS A N 1
ATOM 667 C CA . LYS A 1 81 ? 18.945 -2.696 -33.889 1.00 58.22 81 LYS A CA 1
ATOM 668 C C . LYS A 1 81 ? 18.953 -1.772 -32.665 1.00 58.22 81 LYS A C 1
ATOM 670 O O . LYS A 1 81 ? 19.309 -2.220 -31.579 1.00 58.22 81 LYS A O 1
ATOM 675 N N . THR A 1 82 ? 18.515 -0.524 -32.829 1.00 53.56 82 THR A N 1
ATOM 676 C CA . THR A 1 82 ? 18.449 0.493 -31.778 1.00 53.56 82 THR A CA 1
ATOM 677 C C . THR A 1 82 ? 17.292 0.248 -30.816 1.00 53.56 82 THR A C 1
ATOM 679 O O . THR A 1 82 ? 17.428 0.620 -29.675 1.00 53.56 82 THR A O 1
ATOM 682 N N . LEU A 1 83 ? 16.201 -0.440 -31.162 1.00 53.47 83 LEU A N 1
ATOM 683 C CA . LEU A 1 83 ? 15.130 -0.811 -30.216 1.00 53.47 83 LEU A CA 1
ATOM 684 C C . LEU A 1 83 ? 15.661 -1.628 -29.029 1.00 53.47 83 LEU A C 1
ATOM 686 O O . LEU A 1 83 ? 15.257 -1.391 -27.894 1.00 53.47 83 LEU A O 1
ATOM 690 N N . ARG A 1 84 ? 16.660 -2.490 -29.271 1.00 48.44 84 ARG A N 1
ATOM 691 C CA . ARG A 1 84 ? 17.405 -3.191 -28.209 1.00 48.44 84 ARG A CA 1
ATOM 692 C C . ARG A 1 84 ? 18.242 -2.248 -27.332 1.00 48.44 84 ARG A C 1
ATOM 694 O O . ARG A 1 84 ? 18.558 -2.590 -26.199 1.00 48.44 84 ARG A O 1
ATOM 701 N N . GLU A 1 85 ? 18.608 -1.076 -27.848 1.00 43.41 85 GLU A N 1
ATOM 702 C CA . GLU A 1 85 ? 19.398 -0.024 -27.183 1.00 43.41 85 GLU A CA 1
ATOM 703 C C . GLU A 1 85 ? 18.511 1.103 -26.588 1.00 43.41 85 GLU A C 1
ATOM 705 O O . GLU A 1 85 ? 18.894 1.727 -25.602 1.00 43.41 85 GLU A O 1
ATOM 710 N N . VAL A 1 86 ? 17.296 1.308 -27.121 1.00 44.12 86 VAL A N 1
ATOM 711 C CA . VAL A 1 86 ? 16.173 2.138 -26.626 1.00 44.12 86 VAL A CA 1
ATOM 712 C C . VAL A 1 86 ? 15.321 1.325 -25.640 1.00 44.12 86 VAL A C 1
ATOM 714 O O . VAL A 1 86 ? 14.181 1.670 -25.330 1.00 44.12 86 VAL A O 1
ATOM 717 N N . GLY A 1 87 ? 15.883 0.254 -25.071 1.00 48.88 87 GLY A N 1
ATOM 718 C CA . GLY A 1 87 ? 15.359 -0.315 -23.839 1.00 48.88 87 GLY A CA 1
ATOM 719 C C . GLY A 1 87 ? 15.224 0.811 -22.819 1.00 48.88 87 GLY A C 1
ATOM 720 O O . GLY A 1 87 ? 16.110 1.663 -22.716 1.00 48.88 87 GLY A O 1
ATOM 721 N N . ALA A 1 88 ? 14.090 0.877 -22.121 1.00 51.25 88 ALA A N 1
ATOM 722 C CA . ALA A 1 88 ? 13.831 1.917 -21.133 1.00 51.25 88 ALA A CA 1
ATOM 723 C C . ALA A 1 88 ? 15.036 2.052 -20.194 1.00 51.25 88 ALA A C 1
ATOM 725 O O . ALA A 1 88 ? 15.252 1.215 -19.319 1.00 51.25 88 ALA A O 1
ATOM 726 N N . THR A 1 89 ? 15.861 3.081 -20.402 1.00 54.75 89 THR A N 1
ATOM 727 C CA . THR A 1 89 ? 17.094 3.178 -19.627 1.00 54.75 89 THR A CA 1
ATOM 728 C C . THR A 1 89 ? 16.720 3.408 -18.167 1.00 54.75 89 THR A C 1
ATOM 730 O O . THR A 1 89 ? 15.749 4.112 -17.859 1.00 54.75 89 THR A O 1
ATOM 733 N N . CYS A 1 90 ? 17.508 2.860 -17.240 1.00 54.22 90 CYS A N 1
ATOM 734 C CA . CYS A 1 90 ? 17.322 3.126 -15.812 1.00 54.22 90 CYS A CA 1
ATOM 735 C C . CYS A 1 90 ? 17.261 4.634 -15.519 1.00 54.22 90 CYS A C 1
ATOM 737 O O . CYS A 1 90 ? 16.574 5.055 -14.594 1.00 54.22 90 CYS A O 1
ATOM 739 N N . HIS A 1 91 ? 17.944 5.444 -16.333 1.00 50.94 91 HIS A N 1
ATOM 740 C CA . HIS A 1 91 ? 17.926 6.898 -16.263 1.00 50.94 91 HIS A CA 1
ATOM 741 C C . HIS A 1 91 ? 16.545 7.488 -16.590 1.00 50.94 91 HIS A C 1
ATOM 743 O O . HIS A 1 91 ? 16.006 8.256 -15.794 1.00 50.94 91 HIS A O 1
ATOM 749 N N . THR A 1 92 ? 15.929 7.091 -17.707 1.00 55.41 92 THR A N 1
ATOM 750 C CA . THR A 1 92 ? 14.588 7.558 -18.097 1.00 55.41 92 THR A CA 1
ATOM 751 C C . THR A 1 92 ? 13.540 7.146 -17.066 1.00 55.41 92 THR A C 1
ATOM 753 O O . THR A 1 92 ? 12.739 7.973 -16.634 1.00 55.41 92 THR A O 1
ATOM 756 N N . VAL A 1 93 ? 13.590 5.897 -16.595 1.00 59.50 93 VAL A N 1
ATOM 757 C CA . VAL A 1 93 ? 12.673 5.407 -15.558 1.00 59.50 93 VAL A CA 1
ATOM 758 C C . VAL A 1 93 ? 12.879 6.142 -14.232 1.00 59.50 93 VAL A C 1
ATOM 760 O O . VAL A 1 93 ? 11.909 6.573 -13.611 1.00 59.50 93 VAL A O 1
ATOM 763 N N . SER A 1 94 ? 14.128 6.351 -13.812 1.00 53.66 94 SER A N 1
ATOM 764 C CA . SER A 1 94 ? 14.448 7.126 -12.610 1.00 53.66 94 SER A CA 1
ATOM 765 C C . SER A 1 94 ? 13.906 8.556 -12.695 1.00 53.66 94 SER A C 1
ATOM 767 O O . SER A 1 94 ? 13.358 9.055 -11.715 1.00 53.66 94 SER A O 1
ATOM 769 N N . ASN A 1 95 ? 14.009 9.211 -13.855 1.00 51.56 95 ASN A N 1
ATOM 770 C CA . ASN A 1 95 ? 13.492 10.567 -14.051 1.00 51.56 95 ASN A CA 1
ATOM 771 C C . ASN A 1 95 ? 11.959 10.617 -13.975 1.00 51.56 95 ASN A C 1
ATOM 773 O O . ASN A 1 95 ? 11.417 11.539 -13.372 1.00 51.56 95 ASN A O 1
ATOM 777 N N . ILE A 1 96 ? 11.257 9.612 -14.515 1.00 55.59 96 ILE A N 1
ATOM 778 C CA . ILE A 1 96 ? 9.792 9.497 -14.399 1.00 55.59 96 ILE A CA 1
ATOM 779 C C . ILE A 1 96 ? 9.385 9.284 -12.936 1.00 55.59 96 ILE A C 1
ATOM 781 O O . ILE A 1 96 ? 8.481 9.955 -12.434 1.00 55.59 96 ILE A O 1
ATOM 785 N N . LEU A 1 97 ? 10.066 8.379 -12.231 1.00 56.38 97 LEU A N 1
ATOM 786 C CA . LEU A 1 97 ? 9.758 8.041 -10.840 1.00 56.38 97 LEU A CA 1
ATOM 787 C C . LEU A 1 97 ? 10.111 9.155 -9.846 1.00 56.38 97 LEU A C 1
ATOM 789 O O . LEU A 1 97 ? 9.508 9.212 -8.776 1.00 56.38 97 LEU A O 1
ATOM 793 N N . ALA A 1 98 ? 11.042 10.043 -10.197 1.00 50.66 98 ALA A N 1
ATOM 794 C CA . ALA A 1 98 ? 11.399 11.222 -9.410 1.00 50.66 98 ALA A CA 1
ATOM 795 C C . ALA A 1 98 ? 10.378 12.376 -9.518 1.00 50.66 98 ALA A C 1
ATOM 797 O O . ALA A 1 98 ? 10.508 13.372 -8.805 1.00 50.66 98 ALA A O 1
ATOM 798 N N . THR A 1 99 ? 9.365 12.272 -10.386 1.00 48.81 99 THR A N 1
ATOM 799 C CA . THR A 1 99 ? 8.290 13.275 -10.489 1.00 48.81 99 THR A CA 1
ATOM 800 C C . THR A 1 99 ? 7.256 13.138 -9.363 1.00 48.81 99 THR A C 1
ATOM 802 O O . THR A 1 99 ? 7.104 12.074 -8.763 1.00 48.81 99 THR A O 1
ATOM 805 N N . SER A 1 100 ? 6.479 14.199 -9.106 1.00 44.12 100 SER A N 1
ATOM 806 C CA . SER A 1 100 ? 5.440 14.242 -8.057 1.00 44.12 100 SER A CA 1
ATOM 807 C C . SER A 1 100 ? 4.355 13.166 -8.188 1.00 44.12 100 SER A C 1
ATOM 809 O O . SER A 1 100 ? 3.738 12.789 -7.194 1.00 44.12 100 SER A O 1
ATOM 811 N N . ASP A 1 101 ? 4.126 12.657 -9.400 1.00 49.09 101 ASP A N 1
ATOM 812 C CA . ASP A 1 101 ? 3.161 11.593 -9.697 1.00 49.09 101 ASP A CA 1
ATOM 813 C C . ASP A 1 101 ? 3.825 10.268 -10.103 1.00 49.09 101 ASP A C 1
ATOM 815 O O . ASP A 1 101 ? 3.127 9.295 -10.391 1.00 49.09 101 ASP A O 1
ATOM 819 N N . GLY A 1 102 ? 5.161 10.194 -10.083 1.00 49.50 102 GLY A N 1
ATOM 820 C CA . GLY A 1 102 ? 5.933 9.032 -10.531 1.00 49.50 102 GLY A CA 1
ATOM 821 C C . GLY A 1 102 ? 5.540 7.730 -9.827 1.00 49.50 102 GLY A C 1
ATOM 822 O O . GLY A 1 102 ? 5.569 6.656 -10.426 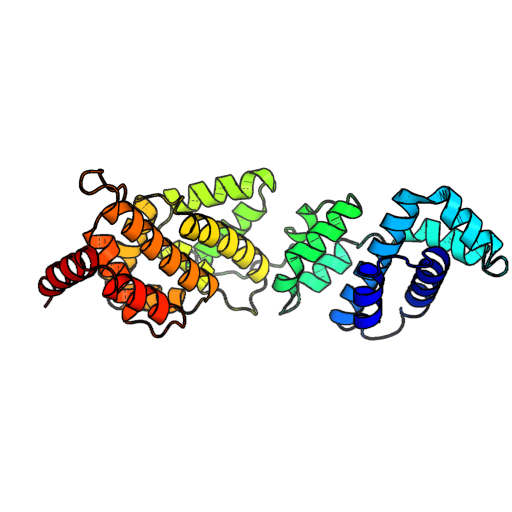1.00 49.50 102 GLY A O 1
ATOM 823 N N . TYR A 1 103 ? 5.063 7.822 -8.582 1.00 54.91 103 TYR A N 1
ATOM 824 C CA . TYR A 1 103 ? 4.602 6.676 -7.793 1.00 54.91 103 TYR A CA 1
ATOM 825 C C . TYR A 1 103 ? 3.440 5.896 -8.436 1.00 54.91 103 TYR A C 1
ATOM 827 O O . TYR A 1 103 ? 3.339 4.690 -8.219 1.00 54.91 103 TYR A O 1
ATOM 835 N N . LYS A 1 104 ? 2.575 6.544 -9.232 1.00 55.84 104 LYS A N 1
ATOM 836 C CA . LYS A 1 104 ? 1.433 5.889 -9.904 1.00 55.84 104 LYS A CA 1
ATOM 837 C C . LYS A 1 104 ? 1.873 4.902 -10.984 1.00 55.84 104 LYS A C 1
ATOM 839 O O . LYS A 1 104 ? 1.119 4.004 -11.339 1.00 55.84 104 LYS A O 1
ATOM 844 N N . TYR A 1 105 ? 3.096 5.063 -11.478 1.00 59.25 105 TYR A N 1
ATOM 845 C CA . TYR A 1 105 ? 3.606 4.368 -12.654 1.00 59.25 105 TYR A CA 1
ATOM 846 C C . TYR A 1 105 ? 4.690 3.349 -12.310 1.00 59.25 105 TYR A C 1
ATOM 848 O O . TYR A 1 105 ? 5.256 2.741 -13.211 1.00 59.25 105 TYR A O 1
ATOM 856 N N . VAL A 1 106 ? 4.961 3.122 -11.019 1.00 60.75 106 VAL A N 1
ATOM 857 C CA . VAL A 1 106 ? 5.962 2.151 -10.546 1.00 60.75 106 VAL A CA 1
ATOM 858 C C . VAL A 1 106 ? 5.731 0.778 -11.174 1.00 60.75 106 VAL A C 1
ATOM 860 O O . VAL A 1 106 ? 6.658 0.212 -11.734 1.00 60.75 106 VAL A O 1
ATOM 863 N N . PHE A 1 107 ? 4.492 0.281 -11.177 1.00 60.34 107 PHE A N 1
ATOM 864 C CA . PHE A 1 107 ? 4.177 -1.030 -11.750 1.00 60.34 107 PHE A CA 1
ATOM 865 C C . PHE A 1 107 ? 4.400 -1.083 -13.269 1.00 60.34 107 PHE A C 1
ATOM 867 O O . PHE A 1 107 ? 4.999 -2.028 -13.778 1.00 60.34 107 PHE A O 1
ATOM 874 N N . THR A 1 108 ? 3.967 -0.046 -13.990 1.00 62.69 108 THR A N 1
ATOM 875 C CA . THR A 1 108 ? 4.182 0.079 -15.437 1.00 62.69 108 THR A CA 1
ATOM 876 C C . THR A 1 108 ? 5.676 0.095 -15.758 1.00 62.69 108 THR A C 1
ATOM 878 O O . THR A 1 108 ? 6.132 -0.665 -16.606 1.00 62.69 108 THR A O 1
ATOM 881 N N . MET A 1 109 ? 6.460 0.886 -15.025 1.00 65.94 109 MET A N 1
ATOM 882 C CA . MET A 1 109 ? 7.906 1.008 -15.221 1.00 65.94 109 MET A CA 1
ATOM 883 C C . MET A 1 109 ? 8.672 -0.263 -14.834 1.00 65.94 109 MET A C 1
ATOM 885 O O . MET A 1 109 ? 9.615 -0.640 -15.523 1.00 65.94 109 MET A O 1
ATOM 889 N N . GLU A 1 110 ? 8.258 -0.962 -13.776 1.00 64.19 110 GLU A N 1
ATOM 890 C CA . GLU A 1 110 ? 8.818 -2.267 -13.410 1.00 64.19 110 GLU A CA 1
ATOM 891 C C . GLU A 1 110 ? 8.582 -3.312 -14.503 1.00 64.19 110 GLU A C 1
ATOM 893 O O . GLU A 1 110 ? 9.489 -4.079 -14.819 1.00 64.19 110 GLU A O 1
ATOM 898 N N . ASN A 1 111 ? 7.382 -3.349 -15.089 1.00 60.97 111 ASN A N 1
ATOM 899 C CA . ASN A 1 111 ? 7.066 -4.286 -16.166 1.00 60.97 111 ASN A CA 1
ATOM 900 C C . ASN A 1 111 ? 7.872 -3.979 -17.430 1.00 60.97 111 ASN A C 1
ATOM 902 O O . ASN A 1 111 ? 8.394 -4.902 -18.049 1.00 60.97 111 ASN A O 1
ATOM 906 N N . ILE A 1 112 ? 8.037 -2.696 -17.759 1.00 61.44 112 ILE A N 1
ATOM 907 C CA . ILE A 1 112 ? 8.870 -2.251 -18.879 1.00 61.44 112 ILE A CA 1
ATOM 908 C C . ILE A 1 112 ? 10.339 -2.656 -18.658 1.00 61.44 112 ILE A C 1
ATOM 910 O O . ILE A 1 112 ? 10.956 -3.231 -19.547 1.00 61.44 112 ILE A O 1
ATOM 914 N N . LEU A 1 113 ? 10.910 -2.426 -17.469 1.00 63.78 113 LEU A N 1
ATOM 915 C CA . LEU A 1 113 ? 12.302 -2.812 -17.188 1.00 63.78 113 LEU A CA 1
ATOM 916 C C . LEU A 1 113 ? 12.514 -4.328 -17.196 1.00 63.78 113 LEU A C 1
ATOM 918 O O . LEU A 1 113 ? 13.523 -4.793 -17.718 1.00 63.78 113 LEU A O 1
ATOM 922 N N . LYS A 1 114 ? 11.566 -5.100 -16.648 1.00 63.47 114 LYS A N 1
ATOM 923 C CA . LYS A 1 114 ? 11.605 -6.571 -16.708 1.00 63.47 114 LYS A CA 1
ATOM 924 C C . LYS A 1 114 ? 11.582 -7.074 -18.144 1.00 63.47 114 LYS A C 1
ATOM 926 O O . LYS A 1 114 ? 12.301 -8.019 -18.451 1.00 63.47 114 LYS A O 1
ATOM 931 N N . HIS A 1 115 ? 10.765 -6.452 -18.991 1.00 60.94 115 HIS A N 1
ATOM 932 C CA . HIS A 1 115 ? 10.666 -6.797 -20.402 1.00 60.94 115 HIS A CA 1
ATOM 933 C C . HIS A 1 115 ? 12.011 -6.606 -21.117 1.00 60.94 115 HIS A C 1
ATOM 935 O O . HIS A 1 115 ? 12.484 -7.524 -21.772 1.00 60.94 115 HIS A O 1
ATOM 941 N N . PHE A 1 116 ? 12.709 -5.498 -20.854 1.00 60.06 116 PHE A N 1
ATOM 942 C CA . PHE A 1 116 ? 14.052 -5.245 -21.390 1.00 60.06 116 PHE A CA 1
ATOM 943 C C . PHE A 1 116 ? 15.197 -5.905 -20.597 1.00 60.06 116 PHE A C 1
ATOM 945 O O . PHE A 1 116 ? 16.337 -5.447 -20.678 1.00 60.06 116 PHE A O 1
ATOM 952 N N . LEU A 1 117 ? 14.920 -6.934 -19.781 1.00 59.06 117 LEU A N 1
ATOM 953 C CA . LEU A 1 117 ? 15.905 -7.635 -18.932 1.00 59.06 117 LEU A CA 1
ATOM 954 C C . LEU A 1 117 ? 16.794 -6.697 -18.089 1.00 59.06 117 LEU A C 1
ATOM 956 O O . LEU A 1 117 ? 17.917 -7.036 -17.713 1.00 59.06 117 LEU A O 1
ATOM 960 N N . THR A 1 118 ? 16.299 -5.500 -17.787 1.00 60.78 118 THR A N 1
ATOM 961 C CA . THR A 1 118 ? 17.040 -4.465 -17.077 1.00 60.78 118 THR A CA 1
ATOM 962 C C . THR A 1 118 ? 16.822 -4.630 -15.578 1.00 60.78 118 THR A C 1
ATOM 964 O O . THR A 1 118 ? 15.703 -4.885 -15.126 1.00 60.78 118 THR A O 1
ATOM 967 N N . ASP A 1 119 ? 17.887 -4.483 -14.782 1.00 54.38 119 ASP A N 1
ATOM 968 C CA . ASP A 1 119 ? 17.796 -4.681 -13.338 1.00 54.38 119 ASP A CA 1
ATOM 969 C C . ASP A 1 119 ? 16.871 -3.638 -12.685 1.00 54.38 119 ASP A C 1
ATOM 971 O O . ASP A 1 119 ? 17.218 -2.469 -12.493 1.00 54.38 119 ASP A O 1
ATOM 975 N N . VAL A 1 120 ? 15.685 -4.102 -12.288 1.00 56.09 120 VAL A N 1
ATOM 976 C CA . VAL A 1 120 ? 14.661 -3.332 -11.572 1.00 56.09 120 VAL A CA 1
ATOM 977 C C . VAL A 1 120 ? 15.212 -2.759 -10.256 1.00 56.09 120 VAL A C 1
ATOM 979 O O . VAL A 1 120 ? 14.735 -1.725 -9.790 1.00 56.09 120 VAL A O 1
ATOM 982 N N . ASN A 1 121 ? 16.267 -3.358 -9.679 1.00 49.47 121 ASN A N 1
ATOM 983 C CA . ASN A 1 121 ? 16.935 -2.871 -8.466 1.00 49.47 121 ASN A CA 1
ATOM 984 C C . ASN A 1 121 ? 17.474 -1.440 -8.602 1.00 49.47 121 ASN A C 1
ATOM 986 O O . ASN A 1 121 ? 17.631 -0.736 -7.601 1.00 49.47 121 ASN A O 1
ATOM 990 N N . LEU A 1 122 ? 17.757 -0.994 -9.828 1.00 51.12 122 LEU A N 1
ATOM 991 C CA . LEU A 1 122 ? 18.328 0.322 -10.102 1.00 51.12 122 LEU A CA 1
ATOM 992 C C . LEU A 1 122 ? 17.312 1.459 -9.912 1.00 51.12 122 LEU A C 1
ATOM 994 O O . LEU A 1 122 ? 17.723 2.564 -9.560 1.00 51.12 122 LEU A O 1
ATOM 998 N N . ILE A 1 123 ? 16.001 1.182 -10.010 1.00 54.53 123 ILE A N 1
ATOM 999 C CA . ILE A 1 123 ? 14.937 2.128 -9.621 1.00 54.53 123 ILE A CA 1
ATOM 1000 C C . ILE A 1 123 ? 15.090 2.548 -8.155 1.00 54.53 123 ILE A C 1
ATOM 1002 O O . ILE A 1 123 ? 14.898 3.709 -7.791 1.00 54.53 123 ILE A O 1
ATOM 1006 N N . TYR A 1 124 ? 15.404 1.592 -7.283 1.00 50.66 124 TYR A N 1
ATOM 1007 C CA . TYR A 1 124 ? 15.341 1.803 -5.838 1.00 50.66 124 TYR A CA 1
ATOM 1008 C C . TYR A 1 124 ? 16.637 2.396 -5.259 1.00 50.66 124 TYR A C 1
ATOM 1010 O O . TYR A 1 124 ? 16.643 2.834 -4.100 1.00 50.66 124 TYR A O 1
ATOM 1018 N N . ASN A 1 125 ? 17.703 2.460 -6.065 1.00 45.12 125 ASN A N 1
ATOM 1019 C CA . ASN A 1 125 ? 19.067 2.821 -5.669 1.00 45.12 125 ASN A CA 1
ATOM 1020 C C . ASN A 1 125 ? 19.530 4.218 -6.129 1.00 45.12 125 ASN A C 1
ATOM 1022 O O . ASN A 1 125 ? 20.728 4.499 -6.073 1.00 45.12 125 ASN A O 1
ATOM 1026 N N . SER A 1 126 ? 18.631 5.131 -6.526 1.00 43.78 126 SER A N 1
ATOM 1027 C CA . SER A 1 126 ? 19.032 6.517 -6.816 1.00 43.78 126 SER A CA 1
ATOM 1028 C C . SER A 1 126 ? 19.590 7.185 -5.546 1.00 43.78 126 SER A C 1
ATOM 1030 O O . SER A 1 126 ? 18.848 7.556 -4.629 1.00 43.78 126 SER A O 1
ATOM 1032 N N . ASN A 1 127 ? 20.915 7.303 -5.464 1.00 37.06 127 ASN A N 1
ATOM 1033 C CA . ASN A 1 127 ? 21.600 7.974 -4.366 1.00 37.06 127 ASN A CA 1
ATOM 1034 C C . ASN A 1 127 ? 21.289 9.475 -4.416 1.00 37.06 127 ASN A C 1
ATOM 1036 O O . ASN A 1 127 ? 21.709 10.164 -5.341 1.00 37.06 127 ASN A O 1
ATOM 1040 N N . VAL A 1 128 ? 20.582 9.984 -3.405 1.00 39.84 128 VAL A N 1
ATOM 1041 C CA . VAL A 1 128 ? 20.324 11.422 -3.218 1.00 39.84 128 VAL A CA 1
ATOM 1042 C C . VAL A 1 128 ? 20.822 11.834 -1.821 1.00 39.84 128 VAL A C 1
ATOM 1044 O O . VAL A 1 128 ? 20.745 11.019 -0.892 1.00 39.84 128 VAL A O 1
ATOM 1047 N N . PRO A 1 129 ? 21.397 13.045 -1.646 1.00 33.12 129 PRO A N 1
ATOM 1048 C CA . PRO A 1 129 ? 22.181 13.401 -0.465 1.00 33.12 129 PRO A CA 1
ATOM 1049 C C . PRO A 1 129 ? 21.383 13.363 0.840 1.00 33.12 129 PRO A C 1
ATOM 1051 O O . PRO A 1 129 ? 20.235 13.795 0.917 1.00 33.12 129 PRO A O 1
ATOM 1054 N N . LYS A 1 130 ? 22.035 12.886 1.904 1.00 35.19 130 LYS A N 1
ATOM 1055 C CA . LYS A 1 130 ? 21.470 12.816 3.256 1.00 35.1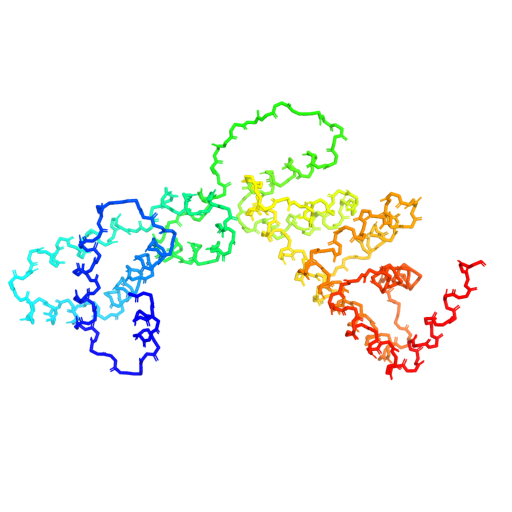9 130 LYS A CA 1
ATOM 1056 C C . LYS A 1 130 ? 21.517 14.195 3.919 1.00 35.19 130 LYS A C 1
ATOM 1058 O O . LYS A 1 130 ? 22.596 14.672 4.266 1.00 35.19 130 LYS A O 1
ATOM 1063 N N . ALA A 1 131 ? 20.361 14.811 4.157 1.00 37.91 131 ALA A N 1
ATOM 1064 C CA . ALA A 1 131 ? 20.270 15.946 5.073 1.00 37.91 131 ALA A CA 1
ATOM 1065 C C . ALA A 1 131 ? 20.557 15.481 6.516 1.00 37.91 131 ALA A C 1
ATOM 1067 O O . ALA A 1 131 ? 20.049 14.448 6.959 1.00 37.91 131 ALA A O 1
ATOM 1068 N N . LYS A 1 132 ? 21.380 16.235 7.257 1.00 33.12 132 LYS A N 1
ATOM 1069 C CA . LYS A 1 132 ? 21.659 15.980 8.680 1.00 33.12 132 LYS A CA 1
ATOM 1070 C C . LYS A 1 132 ? 20.398 16.265 9.499 1.00 33.12 132 LYS A C 1
ATOM 1072 O O . LYS A 1 132 ? 20.009 17.421 9.625 1.00 33.12 132 LYS A O 1
ATOM 1077 N N . LEU A 1 133 ? 19.772 15.233 10.067 1.00 44.91 133 LEU A N 1
ATOM 1078 C CA . LEU A 1 133 ? 18.585 15.371 10.918 1.00 44.91 133 LEU A CA 1
ATOM 1079 C C . LEU A 1 133 ? 18.653 14.468 12.159 1.00 44.91 133 LEU A C 1
ATOM 1081 O O . LEU A 1 133 ? 19.312 13.430 12.172 1.00 44.91 133 LEU A O 1
ATOM 1085 N N . SER A 1 134 ? 17.981 14.928 13.217 1.00 42.06 134 SER A N 1
ATOM 1086 C CA . SER A 1 134 ? 18.064 14.417 14.591 1.00 42.06 134 SER A CA 1
ATOM 1087 C C . SER A 1 134 ? 17.595 12.953 14.753 1.00 42.06 134 SER A C 1
ATOM 1089 O O . SER A 1 134 ? 16.520 12.592 14.264 1.00 42.06 134 SER A O 1
ATOM 1091 N N . PRO A 1 135 ? 18.334 12.119 15.517 1.00 49.06 135 PRO A N 1
ATOM 1092 C CA . PRO A 1 135 ? 18.073 10.684 15.690 1.00 49.06 135 PRO A CA 1
ATOM 1093 C C . PRO A 1 135 ? 16.829 10.334 16.535 1.00 49.06 135 PRO A C 1
ATOM 1095 O O . PRO A 1 135 ? 16.444 9.163 16.603 1.00 49.06 135 PRO A O 1
ATOM 1098 N N . HIS A 1 136 ? 16.166 11.311 17.166 1.00 53.41 136 HIS A N 1
ATOM 1099 C CA . HIS A 1 136 ? 14.996 11.071 18.029 1.00 53.41 136 HIS A CA 1
ATOM 1100 C C . HIS A 1 136 ? 13.635 11.202 17.326 1.00 53.41 136 HIS A C 1
ATOM 1102 O O . HIS A 1 136 ? 12.609 10.913 17.937 1.00 53.41 136 HIS A O 1
ATOM 1108 N N . ASN A 1 137 ? 13.598 11.583 16.047 1.00 76.50 137 ASN A N 1
ATOM 1109 C CA . ASN A 1 137 ? 12.348 11.735 15.302 1.00 76.50 137 ASN A CA 1
ATOM 1110 C C . ASN A 1 137 ? 11.856 10.377 14.756 1.00 76.50 137 ASN A C 1
ATOM 1112 O O . ASN A 1 137 ? 12.564 9.722 13.991 1.00 76.50 137 ASN A O 1
ATOM 1116 N N . SER A 1 138 ? 10.637 9.955 15.112 1.00 77.56 138 SER A N 1
ATOM 1117 C CA . SER A 1 138 ? 10.010 8.723 14.605 1.00 77.56 138 SER A CA 1
ATOM 1118 C C . SER A 1 138 ? 9.872 8.718 13.078 1.00 77.56 138 SER A C 1
ATOM 1120 O O . SER A 1 138 ? 10.146 7.693 12.458 1.00 77.56 138 SER A O 1
ATOM 1122 N N . LYS A 1 139 ? 9.585 9.869 12.450 1.00 80.38 139 LYS A N 1
ATOM 1123 C CA . LYS A 1 139 ? 9.571 10.019 10.981 1.00 80.38 139 LYS A CA 1
ATOM 1124 C C . LYS A 1 139 ? 10.947 9.711 10.376 1.00 80.38 139 LYS A C 1
ATOM 1126 O O . LYS A 1 139 ? 11.048 9.013 9.374 1.00 80.38 139 LYS A O 1
ATOM 1131 N N . TYR A 1 140 ? 12.024 10.161 11.024 1.00 80.94 140 TYR A N 1
ATOM 1132 C CA . TYR A 1 140 ? 13.392 9.885 10.573 1.00 80.94 140 TYR A CA 1
ATOM 1133 C C . TYR A 1 140 ? 13.802 8.424 10.798 1.00 80.94 140 TYR A C 1
ATOM 1135 O O . TYR A 1 140 ? 14.418 7.809 9.930 1.00 80.94 140 TYR A O 1
ATOM 1143 N N . LYS A 1 141 ? 13.425 7.830 11.936 1.00 82.69 141 LYS A N 1
ATOM 1144 C CA . LYS A 1 141 ? 13.637 6.395 12.178 1.00 82.69 141 LYS A CA 1
ATOM 1145 C C . LYS A 1 141 ? 12.936 5.546 11.118 1.00 82.69 141 LYS A C 1
ATOM 1147 O O . LYS A 1 141 ? 13.550 4.619 10.595 1.00 82.69 141 LYS A O 1
ATOM 1152 N N . MET A 1 142 ? 11.698 5.896 10.762 1.00 90.00 142 MET A N 1
ATOM 1153 C CA . MET A 1 142 ? 10.965 5.218 9.694 1.00 90.00 142 MET A CA 1
ATOM 1154 C C . MET A 1 142 ? 11.683 5.379 8.351 1.00 90.00 142 MET A C 1
ATOM 1156 O O . MET A 1 142 ? 11.893 4.391 7.655 1.00 90.00 142 MET A O 1
ATOM 1160 N N . LEU A 1 143 ? 12.169 6.582 8.034 1.00 85.12 143 LEU A N 1
ATOM 1161 C CA . LEU A 1 143 ? 12.970 6.818 6.834 1.00 85.12 143 LEU A CA 1
ATOM 1162 C C . LEU A 1 143 ? 14.216 5.917 6.773 1.00 85.12 143 LEU A C 1
ATOM 1164 O O . LEU A 1 143 ? 14.471 5.296 5.742 1.00 85.12 143 LEU A O 1
ATOM 1168 N N . LEU A 1 144 ? 14.980 5.807 7.864 1.00 82.88 144 LEU A N 1
ATOM 1169 C CA . LEU A 1 144 ? 16.157 4.932 7.918 1.00 82.88 144 LEU A CA 1
ATOM 1170 C C . LEU A 1 144 ? 15.794 3.459 7.706 1.00 82.88 144 LEU A C 1
ATOM 1172 O O . LEU A 1 144 ? 16.515 2.741 7.013 1.00 82.88 144 LEU A O 1
ATOM 1176 N N . ILE A 1 145 ? 14.681 3.008 8.288 1.00 87.62 145 ILE A N 1
ATOM 1177 C CA . ILE A 1 145 ? 14.172 1.649 8.089 1.00 87.62 145 ILE A CA 1
ATOM 1178 C C . ILE A 1 145 ? 13.831 1.431 6.619 1.00 87.62 145 ILE A C 1
ATOM 1180 O O . ILE A 1 145 ? 14.269 0.446 6.038 1.00 87.62 145 ILE A O 1
ATOM 1184 N N . ILE A 1 146 ? 13.119 2.364 5.993 1.00 88.31 146 ILE A N 1
ATOM 1185 C CA . ILE A 1 146 ? 12.741 2.266 4.581 1.00 88.31 146 ILE A CA 1
ATOM 1186 C C . ILE A 1 146 ? 13.973 2.216 3.698 1.00 88.31 146 ILE A C 1
ATOM 1188 O O . ILE A 1 146 ? 14.087 1.331 2.857 1.00 88.31 146 ILE A O 1
ATOM 1192 N N . GLN A 1 147 ? 14.937 3.108 3.918 1.00 83.19 147 GLN A N 1
ATOM 1193 C CA . GLN A 1 147 ? 16.190 3.080 3.172 1.00 83.19 147 GLN A CA 1
ATOM 1194 C C . GLN A 1 147 ? 16.879 1.717 3.282 1.00 83.19 147 GLN A C 1
ATOM 1196 O O . GLN A 1 147 ? 17.327 1.199 2.266 1.00 83.19 147 GLN A O 1
ATOM 1201 N N . ARG A 1 148 ? 16.894 1.102 4.471 1.00 83.44 148 ARG A N 1
ATOM 1202 C CA . ARG A 1 148 ? 17.455 -0.243 4.668 1.00 83.44 148 ARG A CA 1
ATOM 1203 C C . ARG A 1 148 ? 16.638 -1.342 3.997 1.00 83.44 148 ARG A C 1
ATOM 1205 O O . ARG A 1 148 ? 17.237 -2.216 3.388 1.00 83.44 148 ARG A O 1
ATOM 1212 N N . ILE A 1 149 ? 15.305 -1.308 4.070 1.00 86.81 149 ILE A N 1
ATOM 1213 C CA . ILE A 1 149 ? 14.445 -2.307 3.411 1.00 86.81 149 ILE A CA 1
ATOM 1214 C C . ILE A 1 149 ? 14.708 -2.310 1.903 1.00 86.81 149 ILE A C 1
ATOM 1216 O O . ILE A 1 149 ? 14.872 -3.370 1.312 1.00 86.81 149 ILE A O 1
ATOM 1220 N N . PHE A 1 150 ? 14.817 -1.128 1.296 1.00 82.69 150 PHE A N 1
ATOM 1221 C CA . PHE A 1 150 ? 15.062 -0.985 -0.141 1.00 82.69 150 PHE A CA 1
ATOM 1222 C C . PHE A 1 150 ? 16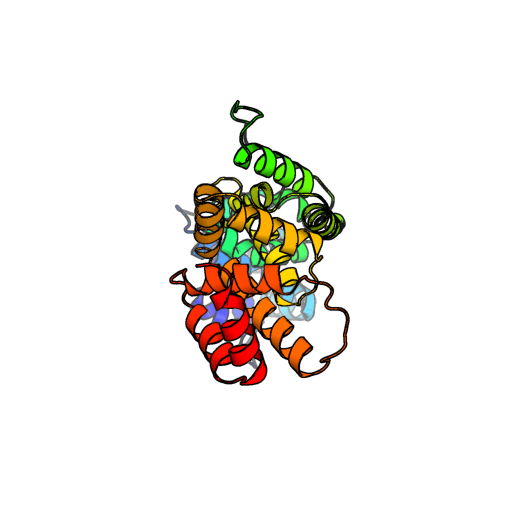.535 -1.125 -0.552 1.00 82.69 150 PHE A C 1
ATOM 1224 O O . PHE A 1 150 ? 16.835 -1.035 -1.735 1.00 82.69 150 PHE A O 1
ATOM 1231 N N . GLN A 1 151 ? 17.446 -1.361 0.396 1.00 80.56 151 GLN A N 1
ATOM 1232 C CA . GLN A 1 151 ? 18.809 -1.827 0.114 1.00 80.56 151 GLN A CA 1
ATOM 1233 C C . GLN A 1 151 ? 18.896 -3.359 0.053 1.00 80.56 151 GLN A C 1
ATOM 1235 O O . GLN A 1 151 ? 19.930 -3.902 -0.333 1.00 80.56 151 GLN A O 1
ATOM 1240 N N . LEU A 1 152 ? 17.840 -4.070 0.458 1.00 75.06 152 LEU A N 1
ATOM 1241 C CA . LEU A 1 152 ? 17.788 -5.525 0.379 1.00 75.06 152 LEU A CA 1
ATOM 1242 C C . LEU A 1 152 ? 17.388 -5.980 -1.034 1.00 75.06 152 LEU A C 1
ATOM 1244 O O . LEU A 1 152 ? 16.672 -5.262 -1.731 1.00 75.06 152 LEU A O 1
ATOM 1248 N N . PRO A 1 153 ? 17.761 -7.210 -1.436 1.00 74.75 153 PRO A N 1
ATOM 1249 C CA . PRO A 1 153 ? 17.224 -7.831 -2.644 1.00 74.75 153 PRO A CA 1
ATOM 1250 C C . PRO A 1 153 ? 15.681 -7.836 -2.646 1.00 74.75 153 PRO A C 1
ATOM 1252 O O . PRO A 1 153 ? 15.100 -8.122 -1.595 1.00 74.75 153 PRO A O 1
ATOM 1255 N N . PRO A 1 154 ? 14.994 -7.633 -3.790 1.00 74.62 154 PRO A N 1
ATOM 1256 C CA . PRO A 1 154 ? 13.532 -7.508 -3.854 1.00 74.62 154 PRO A CA 1
ATOM 1257 C C . PRO A 1 154 ? 12.771 -8.671 -3.223 1.00 74.62 154 PRO A C 1
ATOM 1259 O O . PRO A 1 154 ? 11.776 -8.467 -2.531 1.00 74.62 154 PRO A O 1
ATOM 1262 N N . LYS A 1 155 ? 13.300 -9.892 -3.379 1.00 81.50 155 LYS A N 1
ATOM 1263 C CA . LYS A 1 155 ? 12.766 -11.113 -2.754 1.00 81.50 155 LYS A CA 1
ATOM 1264 C C . LYS A 1 155 ? 12.660 -11.035 -1.223 1.00 81.50 155 LYS A C 1
ATOM 1266 O O . LYS A 1 155 ? 11.888 -11.770 -0.624 1.00 81.50 155 LYS A O 1
ATOM 1271 N N . ASN A 1 156 ? 13.415 -10.138 -0.590 1.00 81.50 156 ASN A N 1
ATOM 1272 C CA . ASN A 1 156 ? 13.443 -9.946 0.857 1.00 81.50 156 ASN A CA 1
ATOM 1273 C C . ASN A 1 156 ? 12.569 -8.774 1.328 1.00 81.50 156 ASN A C 1
ATOM 1275 O O . ASN A 1 156 ? 12.459 -8.565 2.538 1.00 81.50 156 ASN A O 1
ATOM 1279 N N . ILE A 1 157 ? 11.940 -8.008 0.427 1.00 84.38 157 ILE A N 1
ATOM 1280 C CA . ILE A 1 157 ? 11.090 -6.874 0.821 1.00 84.38 157 ILE A CA 1
ATOM 1281 C C . ILE A 1 157 ? 9.862 -7.382 1.584 1.00 84.38 157 ILE A C 1
ATOM 1283 O O . ILE A 1 157 ? 9.559 -6.851 2.648 1.00 84.38 157 ILE A O 1
ATOM 1287 N N . ASP A 1 158 ? 9.207 -8.447 1.112 1.00 86.25 158 ASP A N 1
ATOM 1288 C CA . ASP A 1 158 ? 8.038 -9.026 1.794 1.00 86.25 158 ASP A CA 1
ATOM 1289 C C . ASP A 1 158 ? 8.388 -9.581 3.181 1.00 86.25 158 ASP A C 1
ATOM 1291 O O . ASP A 1 158 ? 7.704 -9.281 4.158 1.00 86.25 158 ASP A O 1
ATOM 1295 N N . ILE A 1 159 ? 9.528 -10.269 3.299 1.00 89.75 159 ILE A N 1
ATOM 1296 C CA . ILE A 1 159 ? 10.069 -10.729 4.589 1.00 89.75 159 ILE A CA 1
ATOM 1297 C C . ILE A 1 159 ? 10.317 -9.540 5.528 1.00 89.75 159 ILE A C 1
ATOM 1299 O O . ILE A 1 159 ? 10.079 -9.612 6.735 1.00 89.75 159 ILE A O 1
ATOM 1303 N N . SER A 1 160 ? 10.804 -8.424 4.988 1.00 91.00 160 SER A N 1
ATOM 1304 C CA . SER A 1 160 ? 11.071 -7.221 5.774 1.00 91.00 160 SER A CA 1
ATOM 1305 C C . SER A 1 160 ? 9.788 -6.528 6.223 1.00 91.00 160 SER A C 1
ATOM 1307 O O . SER A 1 160 ? 9.745 -6.025 7.343 1.00 91.00 160 SER A O 1
ATOM 1309 N N . VAL A 1 161 ? 8.738 -6.542 5.394 1.00 91.06 161 VAL A N 1
ATOM 1310 C CA . VAL A 1 161 ? 7.395 -6.080 5.774 1.00 91.06 161 VAL A CA 1
ATOM 1311 C C . VAL A 1 161 ? 6.856 -6.926 6.926 1.00 91.06 161 VAL A C 1
ATOM 1313 O O . VAL A 1 161 ? 6.387 -6.367 7.913 1.00 91.06 161 VAL A O 1
ATOM 1316 N N . ASP A 1 162 ? 6.990 -8.251 6.861 1.00 90.38 162 ASP A N 1
ATOM 1317 C CA . ASP A 1 162 ? 6.542 -9.138 7.942 1.00 90.38 162 ASP A CA 1
ATOM 1318 C C . ASP A 1 162 ? 7.283 -8.867 9.253 1.00 90.38 162 ASP A C 1
ATOM 1320 O O . ASP A 1 162 ? 6.669 -8.731 10.312 1.00 90.38 162 ASP A O 1
ATOM 1324 N N . ARG A 1 163 ? 8.607 -8.689 9.188 1.00 90.38 163 ARG A N 1
ATOM 1325 C CA . ARG A 1 163 ? 9.405 -8.296 10.359 1.00 90.38 163 ARG A CA 1
ATOM 1326 C C . ARG A 1 163 ? 8.996 -6.931 10.902 1.00 90.38 163 ARG A C 1
ATOM 1328 O O . ARG A 1 163 ? 8.935 -6.765 12.118 1.00 90.38 163 ARG A O 1
ATOM 1335 N N . LEU A 1 164 ? 8.713 -5.968 10.026 1.00 91.38 164 LEU A N 1
ATOM 1336 C CA . LEU A 1 164 ? 8.261 -4.640 10.424 1.00 91.38 164 LEU A CA 1
ATOM 1337 C C . LEU A 1 164 ? 6.948 -4.734 11.212 1.00 91.38 164 LEU A C 1
ATOM 1339 O O . LEU A 1 164 ? 6.878 -4.215 12.321 1.00 91.38 164 LEU A O 1
ATOM 1343 N N . LEU A 1 165 ? 5.952 -5.455 10.688 1.00 90.62 165 LEU A N 1
ATOM 1344 C CA . LEU A 1 165 ? 4.648 -5.638 11.336 1.00 90.62 165 LEU A CA 1
ATOM 1345 C C . LEU A 1 165 ? 4.735 -6.420 12.657 1.00 90.62 165 LEU A C 1
ATOM 1347 O O . LEU A 1 165 ? 3.941 -6.176 13.563 1.00 90.62 165 LEU A O 1
ATOM 1351 N N . CYS A 1 166 ? 5.694 -7.339 12.790 1.00 87.25 166 CYS A N 1
ATOM 1352 C CA . CYS A 1 166 ? 5.876 -8.135 14.004 1.00 87.25 166 CYS A CA 1
ATOM 1353 C C . CYS A 1 166 ? 6.657 -7.419 15.115 1.00 87.25 166 CYS A C 1
ATOM 1355 O O . CYS A 1 166 ? 6.428 -7.717 16.288 1.00 87.25 166 CYS A O 1
ATOM 1357 N N . HIS A 1 167 ? 7.582 -6.517 14.769 1.00 86.31 167 HIS A N 1
ATOM 1358 C CA . HIS A 1 167 ? 8.580 -5.999 15.715 1.00 86.31 167 HIS A CA 1
ATOM 1359 C C . HIS A 1 167 ? 8.606 -4.477 15.868 1.00 86.31 167 HIS A C 1
ATOM 1361 O O . HIS A 1 167 ? 9.385 -3.972 16.672 1.00 86.31 167 HIS A O 1
ATOM 1367 N N . SER A 1 168 ? 7.814 -3.732 15.097 1.00 88.88 168 SER A N 1
ATOM 1368 C CA . SER A 1 168 ? 7.757 -2.272 15.196 1.00 88.88 168 SER A CA 1
ATOM 1369 C C . SER A 1 168 ? 6.385 -1.789 15.631 1.00 88.88 168 SER A C 1
ATOM 1371 O O . SER A 1 168 ? 5.357 -2.335 15.236 1.00 88.88 168 SER A O 1
ATOM 1373 N N . ASP A 1 169 ? 6.381 -0.723 16.426 1.00 89.25 169 ASP A N 1
ATOM 1374 C CA . ASP A 1 169 ? 5.144 -0.120 16.893 1.00 89.25 169 ASP A CA 1
ATOM 1375 C C . ASP A 1 169 ? 4.418 0.645 15.791 1.00 89.25 169 ASP A C 1
ATOM 1377 O O . ASP A 1 169 ? 5.026 1.260 14.908 1.00 89.25 169 ASP A O 1
ATOM 1381 N N . PHE A 1 170 ? 3.091 0.695 15.892 1.00 93.50 170 PHE A N 1
ATOM 1382 C CA . PHE A 1 170 ? 2.265 1.463 14.971 1.00 93.50 170 PHE A CA 1
ATOM 1383 C C . PHE A 1 170 ? 2.573 2.967 15.021 1.00 93.50 170 PHE A C 1
ATOM 1385 O O . PHE A 1 170 ? 2.463 3.649 14.007 1.00 93.50 170 PHE A O 1
ATOM 1392 N N . SER A 1 171 ? 3.039 3.493 16.157 1.00 90.75 171 SER A N 1
ATOM 1393 C CA . SER A 1 171 ? 3.528 4.876 16.265 1.00 90.75 171 SER A CA 1
ATOM 1394 C C . SER A 1 171 ? 4.712 5.180 15.331 1.00 90.75 171 SER A C 1
ATOM 1396 O O . SER A 1 171 ? 4.927 6.334 14.966 1.00 90.75 171 SER A O 1
ATOM 1398 N N . LEU A 1 172 ? 5.459 4.153 14.910 1.00 91.25 172 LEU A N 1
ATOM 1399 C CA . LEU A 1 172 ? 6.528 4.246 13.921 1.00 91.25 172 LEU A CA 1
ATOM 1400 C C . LEU A 1 172 ? 6.008 3.947 12.511 1.00 91.25 172 LEU A C 1
ATOM 1402 O O . LEU A 1 172 ? 6.183 4.762 11.608 1.00 91.25 172 LEU A O 1
ATOM 1406 N N . ILE A 1 173 ? 5.329 2.808 12.337 1.00 93.88 173 ILE A N 1
ATOM 1407 C CA . ILE A 1 173 ? 4.823 2.337 11.035 1.00 93.88 173 ILE A CA 1
ATOM 1408 C C . ILE A 1 173 ? 3.794 3.309 10.452 1.00 93.88 173 ILE A C 1
ATOM 1410 O O . ILE A 1 173 ? 3.755 3.512 9.242 1.00 93.88 173 ILE A O 1
ATOM 1414 N N . GLY A 1 174 ? 2.995 3.962 11.298 1.00 93.69 174 GLY A N 1
ATOM 1415 C CA . GLY A 1 174 ? 1.960 4.904 10.884 1.00 93.69 174 GLY A CA 1
ATOM 1416 C C . GLY A 1 174 ? 2.492 6.075 10.057 1.00 93.69 174 GLY A C 1
ATOM 1417 O O . GLY A 1 174 ? 1.772 6.608 9.218 1.00 93.69 174 GLY A O 1
ATOM 1418 N N . HIS A 1 175 ? 3.777 6.422 10.203 1.00 93.25 175 HIS A N 1
ATOM 1419 C CA . HIS A 1 175 ? 4.419 7.427 9.356 1.00 93.25 175 HIS A CA 1
ATOM 1420 C C . HIS A 1 175 ? 4.439 7.046 7.873 1.00 93.25 175 HIS A C 1
ATOM 1422 O O . HIS A 1 175 ? 4.508 7.945 7.043 1.00 93.25 175 HIS A O 1
ATOM 1428 N N . ILE A 1 176 ? 4.302 5.759 7.530 1.00 94.38 176 ILE A N 1
ATOM 1429 C CA . ILE A 1 176 ? 4.163 5.328 6.138 1.00 94.38 176 ILE A CA 1
ATOM 1430 C C . ILE A 1 176 ? 2.921 5.931 5.485 1.00 94.38 176 ILE A C 1
ATOM 1432 O O . ILE A 1 176 ? 2.979 6.400 4.353 1.00 94.38 176 ILE A O 1
ATOM 1436 N N . PHE A 1 177 ? 1.812 5.968 6.221 1.00 94.38 177 PHE A N 1
ATOM 1437 C CA . PHE A 1 177 ? 0.523 6.444 5.719 1.00 94.38 177 PHE A CA 1
ATOM 1438 C C . PHE A 1 177 ? 0.401 7.971 5.742 1.00 94.38 177 PHE A C 1
ATOM 1440 O O . PHE A 1 177 ? -0.555 8.518 5.194 1.00 94.38 177 PHE A O 1
ATOM 1447 N N . LEU A 1 178 ? 1.353 8.646 6.392 1.00 91.44 178 LEU A N 1
ATOM 1448 C CA . LEU A 1 178 ? 1.408 10.098 6.557 1.00 91.44 178 LEU A CA 1
ATOM 1449 C C . LEU A 1 178 ? 2.461 10.763 5.666 1.00 91.44 178 LEU A C 1
ATOM 1451 O O . LEU A 1 178 ? 2.657 11.974 5.783 1.00 91.44 178 LEU A O 1
ATOM 1455 N N . GLU A 1 179 ? 3.176 10.000 4.839 1.00 87.31 179 GLU A N 1
ATOM 1456 C CA . GLU A 1 179 ? 4.229 10.570 4.008 1.00 87.31 179 GLU A CA 1
ATOM 1457 C C . GLU A 1 179 ? 3.644 11.520 2.955 1.00 87.31 179 GLU A C 1
ATOM 1459 O O . GLU A 1 179 ? 2.662 11.216 2.275 1.00 87.31 179 GLU A O 1
ATOM 1464 N N . GLU A 1 180 ? 4.261 12.694 2.837 1.00 76.00 180 GLU A N 1
ATOM 1465 C CA . GLU A 1 180 ? 3.835 13.737 1.909 1.00 76.00 180 GLU A CA 1
ATOM 1466 C C . GLU A 1 180 ? 4.144 13.336 0.462 1.00 76.00 180 GLU A C 1
ATOM 1468 O O . GLU A 1 180 ? 5.191 12.759 0.164 1.00 76.00 180 GLU A O 1
ATOM 1473 N N . THR A 1 181 ? 3.248 13.674 -0.467 1.00 71.75 181 THR A N 1
ATOM 1474 C CA . THR A 1 181 ? 3.379 13.296 -1.885 1.00 71.75 181 THR A CA 1
ATOM 1475 C C . THR A 1 181 ? 4.581 13.933 -2.581 1.00 71.75 181 THR A C 1
ATOM 1477 O O . THR A 1 181 ? 5.073 13.391 -3.563 1.00 71.75 181 THR A O 1
ATOM 1480 N N . ASN A 1 182 ? 5.073 15.062 -2.068 1.00 66.31 182 ASN A N 1
ATOM 1481 C CA . ASN A 1 182 ? 6.280 15.744 -2.540 1.00 66.31 182 ASN A CA 1
ATOM 1482 C C . ASN A 1 182 ? 7.582 15.145 -1.965 1.00 66.31 182 ASN A C 1
ATOM 1484 O O . ASN A 1 182 ? 8.666 15.642 -2.270 1.00 66.31 182 ASN A O 1
ATOM 1488 N N . SER A 1 183 ? 7.499 14.111 -1.121 1.00 71.19 183 SER A N 1
ATOM 1489 C CA . SER A 1 183 ? 8.676 13.462 -0.551 1.00 71.19 183 SER A CA 1
ATOM 1490 C C . SER A 1 183 ? 9.474 12.729 -1.622 1.00 71.19 183 SER A C 1
ATOM 1492 O O . SER A 1 183 ? 8.941 11.913 -2.370 1.00 71.19 183 SER A O 1
ATOM 1494 N N . LEU A 1 184 ? 10.795 12.911 -1.605 1.00 68.19 184 LEU A N 1
ATOM 1495 C CA . LEU A 1 184 ? 11.738 12.173 -2.456 1.00 68.19 184 LEU A CA 1
ATOM 1496 C C . LEU A 1 184 ? 11.674 10.649 -2.256 1.0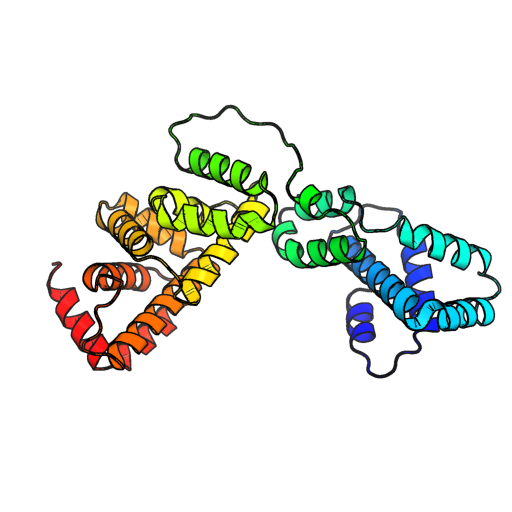0 68.19 184 LEU A C 1
ATOM 1498 O O . LEU A 1 184 ? 12.177 9.885 -3.076 1.00 68.19 184 LEU A O 1
ATOM 1502 N N . HIS A 1 185 ? 11.093 10.186 -1.148 1.00 75.88 185 HIS A N 1
ATOM 1503 C CA . HIS A 1 185 ? 10.982 8.769 -0.817 1.00 75.88 185 HIS A CA 1
ATOM 1504 C C . HIS A 1 185 ? 9.563 8.220 -0.987 1.00 75.88 185 HIS A C 1
ATOM 1506 O O . HIS A 1 185 ? 9.330 7.057 -0.653 1.00 75.88 185 HIS A O 1
ATOM 1512 N N . ILE A 1 186 ? 8.627 9.016 -1.518 1.00 78.38 186 ILE A N 1
ATOM 1513 C CA . ILE A 1 186 ? 7.210 8.653 -1.612 1.00 78.38 186 ILE A CA 1
ATOM 1514 C C . ILE A 1 186 ? 6.989 7.312 -2.320 1.00 78.38 186 ILE A C 1
ATOM 1516 O O . ILE A 1 186 ? 6.182 6.510 -1.862 1.00 78.38 186 ILE A O 1
ATOM 1520 N N . SER A 1 187 ? 7.756 7.007 -3.372 1.00 72.56 187 SER A N 1
ATOM 1521 C CA . SER A 1 187 ? 7.672 5.728 -4.091 1.00 72.56 187 SER A CA 1
ATOM 1522 C C . SER A 1 187 ? 7.931 4.529 -3.170 1.00 72.56 187 SER A C 1
ATOM 1524 O O . SER A 1 187 ? 7.141 3.586 -3.131 1.00 72.56 187 SER A O 1
ATOM 1526 N N . LYS A 1 188 ? 8.983 4.597 -2.347 1.00 82.94 188 LYS A N 1
ATOM 1527 C CA . LYS A 1 188 ? 9.336 3.563 -1.360 1.00 82.94 188 LYS A CA 1
ATOM 1528 C C . LYS A 1 188 ? 8.252 3.411 -0.295 1.00 82.94 188 LYS A C 1
ATOM 1530 O O . LYS A 1 188 ? 7.865 2.294 0.048 1.00 82.94 188 LYS A O 1
ATOM 1535 N N . TYR A 1 189 ? 7.730 4.533 0.192 1.00 86.12 189 TYR A N 1
ATOM 1536 C CA . TYR A 1 189 ? 6.623 4.549 1.143 1.00 86.12 189 TYR A CA 1
ATOM 1537 C C . TYR A 1 189 ? 5.348 3.927 0.559 1.00 86.12 189 TYR A C 1
ATOM 1539 O O . TYR A 1 189 ? 4.723 3.111 1.229 1.00 86.12 189 TYR A O 1
ATOM 1547 N N . LYS A 1 190 ? 5.002 4.220 -0.700 1.00 82.75 190 LYS A N 1
ATOM 1548 C CA . LYS A 1 190 ? 3.809 3.679 -1.370 1.00 82.75 190 LYS A CA 1
ATOM 1549 C C . LYS A 1 190 ? 3.878 2.180 -1.640 1.00 82.75 190 LYS A C 1
ATOM 1551 O O . LYS A 1 190 ? 2.875 1.489 -1.480 1.00 82.75 190 LYS A O 1
ATOM 1556 N N . ILE A 1 191 ? 5.056 1.650 -1.962 1.00 83.56 191 ILE A N 1
ATOM 1557 C CA . ILE A 1 191 ? 5.255 0.199 -2.092 1.00 83.56 191 ILE A CA 1
ATOM 1558 C C . ILE A 1 191 ? 4.982 -0.502 -0.753 1.00 83.56 191 ILE A C 1
ATOM 1560 O O . ILE A 1 191 ? 4.274 -1.511 -0.711 1.00 83.56 191 ILE A O 1
ATOM 1564 N N . LEU A 1 192 ? 5.521 0.033 0.348 1.00 92.12 192 LEU A N 1
ATOM 1565 C CA . LEU A 1 192 ? 5.287 -0.532 1.678 1.00 92.12 192 LEU A CA 1
ATOM 1566 C C . LEU A 1 192 ? 3.839 -0.346 2.131 1.00 92.12 192 LEU A C 1
ATOM 1568 O O . LEU A 1 192 ? 3.263 -1.293 2.658 1.00 92.12 192 LEU A O 1
ATOM 1572 N N . GLU A 1 193 ? 3.242 0.823 1.881 1.00 94.25 193 GLU A N 1
ATOM 1573 C CA . GLU A 1 193 ? 1.818 1.090 2.109 1.00 94.25 193 GLU A CA 1
ATOM 1574 C C . GLU A 1 193 ? 0.975 0.005 1.451 1.00 94.25 193 GLU A C 1
ATOM 1576 O O . GLU A 1 193 ? 0.210 -0.658 2.142 1.00 94.25 193 GLU A O 1
ATOM 1581 N N . HIS A 1 194 ? 1.166 -0.241 0.154 1.00 89.62 194 HIS A N 1
ATOM 1582 C CA . HIS A 1 194 ? 0.409 -1.244 -0.583 1.00 89.62 194 HIS A CA 1
ATOM 1583 C C . HIS A 1 194 ? 0.591 -2.655 -0.004 1.00 89.62 194 HIS A C 1
ATOM 1585 O O . HIS A 1 194 ? -0.394 -3.348 0.249 1.00 89.62 194 HIS A O 1
ATOM 1591 N N . LYS A 1 195 ? 1.834 -3.087 0.257 1.00 91.94 195 LYS A N 1
ATOM 1592 C CA . LYS A 1 195 ? 2.115 -4.427 0.810 1.00 91.94 195 LYS A CA 1
ATOM 1593 C C . LYS A 1 195 ? 1.502 -4.624 2.200 1.00 91.94 195 LYS A C 1
ATOM 1595 O O . LYS A 1 195 ? 0.913 -5.670 2.465 1.00 91.94 195 LYS A O 1
ATOM 1600 N N . ILE A 1 196 ? 1.611 -3.621 3.071 1.00 95.12 196 ILE A N 1
ATOM 1601 C CA . ILE A 1 196 ? 1.027 -3.649 4.418 1.00 95.12 196 ILE A CA 1
ATOM 1602 C C . ILE A 1 196 ? -0.502 -3.640 4.336 1.00 95.12 196 ILE A C 1
ATOM 1604 O O . ILE A 1 196 ? -1.157 -4.470 4.959 1.00 95.12 196 ILE A O 1
ATOM 1608 N N . CYS A 1 197 ? -1.072 -2.738 3.539 1.00 95.25 197 CYS A N 1
ATOM 1609 C CA . CYS A 1 197 ? -2.515 -2.597 3.361 1.00 95.25 197 CYS A CA 1
ATOM 1610 C C . CYS A 1 197 ? -3.148 -3.867 2.788 1.00 95.25 197 CYS A C 1
ATOM 1612 O O . CYS A 1 197 ? -4.173 -4.316 3.294 1.00 95.25 197 CYS A O 1
ATOM 1614 N N . LYS A 1 198 ? -2.493 -4.516 1.821 1.00 93.06 198 LYS A N 1
ATOM 1615 C CA . LYS A 1 198 ? -2.923 -5.814 1.294 1.00 93.06 198 LYS A CA 1
ATOM 1616 C C . LYS A 1 198 ? -2.987 -6.882 2.391 1.00 93.06 198 LYS A C 1
ATOM 1618 O O . LYS A 1 198 ? -4.019 -7.526 2.544 1.00 93.06 198 LYS A O 1
ATOM 1623 N N . LYS A 1 199 ? -1.939 -7.011 3.215 1.00 93.50 199 LYS A N 1
ATOM 1624 C CA . LYS A 1 199 ? -1.924 -7.952 4.353 1.00 93.50 199 LYS A CA 1
ATOM 1625 C C . LYS A 1 199 ? -3.033 -7.664 5.371 1.00 93.50 199 LYS A C 1
ATOM 1627 O O . LYS A 1 199 ? -3.660 -8.602 5.857 1.00 93.50 199 LYS A O 1
ATOM 1632 N N . ILE A 1 200 ? -3.299 -6.386 5.664 1.00 94.19 200 ILE A N 1
ATOM 1633 C CA . ILE A 1 200 ? -4.423 -5.969 6.519 1.00 94.19 200 ILE A CA 1
ATOM 1634 C C . ILE A 1 200 ? -5.748 -6.434 5.901 1.00 94.19 200 ILE A C 1
ATOM 1636 O O . ILE A 1 200 ? -6.516 -7.128 6.562 1.00 94.19 200 ILE A O 1
ATOM 1640 N N . ALA A 1 201 ? -6.000 -6.083 4.637 1.00 92.00 201 ALA A N 1
ATOM 1641 C CA . ALA A 1 201 ? -7.253 -6.376 3.946 1.00 92.00 201 ALA A CA 1
ATOM 1642 C C . ALA A 1 201 ? -7.512 -7.883 3.789 1.00 92.00 201 ALA A C 1
ATOM 1644 O O . ALA A 1 201 ? -8.656 -8.306 3.858 1.00 92.00 201 ALA A O 1
ATOM 1645 N N . GLU A 1 202 ? -6.468 -8.700 3.636 1.00 90.88 202 GLU A N 1
ATOM 1646 C CA . GLU A 1 202 ? -6.565 -10.168 3.579 1.00 90.88 202 GLU A CA 1
ATOM 1647 C C . GLU A 1 202 ? -6.719 -10.816 4.970 1.00 90.88 202 GLU A C 1
ATOM 1649 O O . GLU A 1 202 ? -6.888 -12.030 5.090 1.00 90.88 202 GLU A O 1
ATOM 1654 N N . GLY A 1 203 ? -6.643 -10.027 6.048 1.00 84.94 203 GLY A N 1
ATOM 1655 C CA . GLY A 1 203 ? -6.650 -10.525 7.424 1.00 84.94 203 GLY A CA 1
ATOM 1656 C C . GLY A 1 203 ? -5.403 -11.329 7.798 1.00 84.94 203 GLY A C 1
ATOM 1657 O O . GLY A 1 203 ? -5.400 -11.997 8.830 1.00 84.94 203 GLY A O 1
ATOM 1658 N N . ASN A 1 204 ? -4.343 -11.262 6.989 1.00 87.44 204 ASN A N 1
ATOM 1659 C CA . ASN A 1 204 ? -3.050 -11.883 7.255 1.00 87.44 204 ASN A CA 1
ATOM 1660 C C . ASN A 1 204 ? -2.179 -10.934 8.088 1.00 87.44 204 ASN A C 1
ATOM 1662 O O . ASN A 1 204 ? -1.126 -10.467 7.644 1.00 87.44 204 ASN A O 1
ATOM 1666 N N . ILE A 1 205 ? -2.664 -10.586 9.283 1.00 87.31 205 ILE A N 1
ATOM 1667 C CA . ILE A 1 205 ? -1.974 -9.658 10.171 1.00 87.31 205 ILE A CA 1
ATOM 1668 C C . ILE A 1 205 ? -1.856 -10.192 11.589 1.00 87.31 205 ILE A C 1
ATOM 1670 O O . ILE A 1 205 ? -2.778 -10.787 12.140 1.00 87.31 205 ILE A O 1
ATOM 1674 N N . ASN A 1 206 ? -0.691 -9.972 12.194 1.00 84.69 206 ASN A N 1
ATOM 1675 C CA . ASN A 1 206 ? -0.415 -10.435 13.544 1.00 84.69 206 ASN A CA 1
ATOM 1676 C C . ASN A 1 206 ? -1.228 -9.632 14.578 1.00 84.69 206 ASN A C 1
ATOM 1678 O O . ASN A 1 206 ? -1.456 -8.427 14.432 1.00 84.69 206 ASN A O 1
ATOM 1682 N N . SER A 1 207 ? -1.632 -10.286 15.665 1.00 85.81 207 SER A N 1
ATOM 1683 C CA . SER A 1 207 ? -2.309 -9.645 16.789 1.00 85.81 207 SER A CA 1
ATOM 1684 C C . SER A 1 207 ? -1.456 -8.605 17.494 1.00 85.81 207 SER A C 1
ATOM 1686 O O . SER A 1 207 ? -2.008 -7.620 17.982 1.00 85.81 207 SER A O 1
ATOM 1688 N N . SER A 1 208 ? -0.128 -8.755 17.479 1.00 87.06 208 SER A N 1
ATOM 1689 C CA . SER A 1 208 ? 0.796 -7.738 17.989 1.00 87.06 208 SER A CA 1
ATOM 1690 C C . SER A 1 208 ? 0.627 -6.392 17.281 1.00 87.06 208 SER A C 1
ATOM 1692 O O . SER A 1 208 ? 0.622 -5.354 17.941 1.00 87.06 208 SER A O 1
ATOM 1694 N N . PHE A 1 209 ? 0.413 -6.396 15.963 1.00 91.00 209 PHE A N 1
ATOM 1695 C CA . PHE A 1 209 ? 0.235 -5.175 15.184 1.00 91.00 209 PHE A CA 1
ATOM 1696 C C . PHE A 1 209 ? -1.087 -4.475 15.520 1.00 91.00 209 PHE A C 1
ATOM 1698 O O . PHE A 1 209 ? -1.093 -3.281 15.812 1.00 91.00 209 PHE A O 1
ATOM 1705 N N . ILE A 1 210 ? -2.196 -5.224 15.570 1.00 91.50 210 ILE A N 1
ATOM 1706 C CA . ILE A 1 210 ? -3.508 -4.690 15.979 1.00 91.50 210 ILE A CA 1
ATOM 1707 C C . ILE A 1 210 ? -3.457 -4.145 17.411 1.00 91.50 210 ILE A C 1
ATOM 1709 O O . ILE A 1 210 ? -3.949 -3.049 17.678 1.00 91.50 210 ILE A O 1
ATOM 1713 N N . LYS A 1 211 ? -2.799 -4.864 18.325 1.00 90.00 211 LYS A N 1
ATOM 1714 C CA . LYS A 1 211 ? -2.580 -4.394 19.694 1.00 90.00 211 LYS A CA 1
ATOM 1715 C C . LYS A 1 211 ? -1.761 -3.103 19.713 1.00 90.00 211 LYS A C 1
ATOM 1717 O O . LYS A 1 211 ? -2.112 -2.177 20.434 1.00 90.00 211 LYS A O 1
ATOM 1722 N N . SER A 1 212 ? -0.707 -2.998 18.904 1.00 93.12 212 SER A N 1
ATOM 1723 C CA . SER A 1 212 ? 0.108 -1.779 18.810 1.00 93.12 212 SER A CA 1
ATOM 1724 C C . SER A 1 212 ? -0.682 -0.592 18.237 1.00 93.12 212 SER A C 1
ATOM 1726 O O . SER A 1 212 ? -0.550 0.533 18.729 1.00 93.12 212 SER A O 1
ATOM 1728 N N . MET A 1 213 ? -1.569 -0.829 17.261 1.00 94.00 213 MET A N 1
ATOM 1729 C CA . MET A 1 213 ? -2.525 0.176 16.775 1.00 94.00 213 MET A CA 1
ATOM 1730 C C . MET A 1 213 ? -3.439 0.664 17.899 1.00 94.00 213 MET A C 1
ATOM 1732 O O . MET A 1 213 ? -3.561 1.873 18.105 1.00 94.00 213 MET A O 1
ATOM 1736 N N . TYR A 1 214 ? -4.050 -0.269 18.636 1.00 92.44 214 TYR A N 1
ATOM 1737 C CA . TYR A 1 214 ? -4.920 0.038 19.768 1.00 92.44 214 TYR A CA 1
ATOM 1738 C C . TYR A 1 214 ? -4.182 0.857 20.824 1.00 92.44 214 TYR A C 1
ATOM 1740 O O . TYR A 1 214 ? -4.604 1.971 21.108 1.00 92.44 214 TYR A O 1
ATOM 1748 N N . VAL A 1 215 ? -3.040 0.366 21.313 1.00 89.81 215 VAL A N 1
ATOM 1749 C CA . VAL A 1 215 ? -2.203 1.039 22.317 1.00 89.81 215 VAL A CA 1
ATOM 1750 C C . VAL A 1 215 ? -1.818 2.444 21.849 1.00 89.81 215 VAL A C 1
ATOM 1752 O O . VAL A 1 215 ? -1.941 3.408 22.601 1.00 89.81 215 VAL A O 1
ATOM 1755 N N . THR A 1 216 ? -1.424 2.608 20.583 1.00 91.62 216 THR A N 1
ATOM 1756 C CA . THR A 1 216 ? -1.120 3.935 20.027 1.00 91.62 216 THR A CA 1
ATOM 1757 C C . THR A 1 216 ? -2.338 4.858 20.088 1.00 91.62 216 THR A C 1
ATOM 1759 O O . THR A 1 216 ? -2.209 6.011 20.492 1.00 91.62 216 THR A O 1
ATOM 1762 N N . ALA A 1 217 ? -3.522 4.371 19.715 1.00 90.06 217 ALA A N 1
ATOM 1763 C CA . ALA A 1 217 ? -4.739 5.172 19.688 1.00 90.06 217 ALA A CA 1
ATOM 1764 C C . ALA A 1 217 ? -5.312 5.459 21.091 1.00 90.06 217 ALA A C 1
ATOM 1766 O O . ALA A 1 217 ? -5.822 6.555 21.317 1.00 90.06 217 ALA A O 1
ATOM 1767 N N . SER A 1 218 ? -5.225 4.510 22.027 1.00 88.38 218 SER A N 1
ATOM 1768 C CA . SER A 1 218 ? -5.835 4.591 23.358 1.00 88.38 218 SER A CA 1
ATOM 1769 C C . SER A 1 218 ? -4.974 5.328 24.380 1.00 88.38 218 SER A C 1
ATOM 1771 O O . SER A 1 218 ? -5.519 5.943 25.292 1.00 88.38 218 SER A O 1
ATOM 1773 N N . ASN A 1 219 ? -3.644 5.306 24.234 1.00 82.81 219 ASN A N 1
ATOM 1774 C CA . ASN A 1 219 ? -2.729 5.820 25.259 1.00 82.81 219 ASN A CA 1
ATOM 1775 C C . ASN A 1 219 ? -2.770 7.342 25.448 1.00 82.81 219 ASN A C 1
ATOM 1777 O O . ASN A 1 219 ? -2.381 7.836 26.503 1.00 82.81 219 ASN A O 1
ATOM 1781 N N . SER A 1 220 ? -3.152 8.120 24.429 1.00 83.38 220 SER A N 1
ATOM 1782 C CA . SER A 1 220 ? -3.196 9.584 24.541 1.00 83.38 220 SER A CA 1
ATOM 1783 C C . SER A 1 220 ? -4.050 10.241 23.460 1.00 83.38 220 SER A C 1
ATOM 1785 O O . SER A 1 220 ? -4.248 9.691 22.376 1.00 83.38 220 SER A O 1
ATOM 1787 N N . LEU A 1 221 ? -4.468 11.489 23.701 1.00 80.25 221 LEU A N 1
ATOM 1788 C CA . LEU A 1 221 ? -5.128 12.318 22.685 1.00 80.25 221 LEU A CA 1
ATOM 1789 C C . LEU A 1 221 ? -4.259 12.496 21.427 1.00 80.25 221 LEU A C 1
ATOM 1791 O O . LEU A 1 221 ? -4.771 12.456 20.307 1.00 80.25 221 LEU A O 1
ATOM 1795 N N . LYS A 1 222 ? -2.939 12.660 21.599 1.00 84.06 222 LYS A N 1
ATOM 1796 C CA . LYS A 1 222 ? -1.979 12.749 20.486 1.00 84.06 222 LYS A CA 1
ATOM 1797 C C . LYS A 1 222 ? -1.951 11.457 19.671 1.00 84.06 222 LYS A C 1
ATOM 1799 O O . LYS A 1 222 ? -2.014 11.519 18.450 1.00 84.06 222 LYS A O 1
ATOM 1804 N N . GLY A 1 223 ? -1.923 10.307 20.337 1.00 85.12 223 GLY A N 1
ATOM 1805 C CA . GLY A 1 223 ? -1.944 8.992 19.699 1.00 85.12 223 GLY A CA 1
ATOM 1806 C C . GLY A 1 223 ? -3.248 8.707 18.947 1.00 85.12 223 GLY A C 1
ATOM 1807 O O . GLY A 1 223 ? -3.219 8.327 17.776 1.00 85.12 223 GLY A O 1
ATOM 1808 N N . LYS A 1 224 ? -4.400 9.028 19.551 1.00 85.56 224 LYS A N 1
ATOM 1809 C CA . LYS A 1 224 ? -5.708 8.997 18.874 1.00 85.56 224 LYS A CA 1
ATOM 1810 C C . LYS A 1 224 ? -5.719 9.880 17.625 1.00 85.56 224 LYS A C 1
ATOM 1812 O O . LYS A 1 224 ? -6.212 9.469 16.579 1.00 85.56 224 LYS A O 1
ATOM 1817 N N . THR A 1 225 ? -5.168 11.089 17.726 1.00 87.94 225 THR A N 1
ATOM 1818 C CA . THR A 1 225 ? -5.089 12.043 16.608 1.00 87.94 225 THR A CA 1
ATOM 1819 C C . THR A 1 225 ? -4.163 11.532 15.508 1.00 87.94 225 THR A C 1
ATOM 1821 O O . THR A 1 225 ? -4.520 11.600 14.338 1.00 87.94 225 THR A O 1
ATOM 1824 N N . PHE A 1 226 ? -3.017 10.954 15.870 1.00 91.75 226 PHE A N 1
ATOM 1825 C CA . PHE A 1 226 ? -2.085 10.323 14.939 1.00 91.75 226 PHE A CA 1
ATOM 1826 C C . PHE A 1 226 ? -2.742 9.178 14.158 1.00 91.75 226 PHE A C 1
ATOM 1828 O O . PHE A 1 226 ? -2.673 9.157 12.929 1.00 91.75 226 PHE A O 1
ATOM 1835 N N . PHE A 1 227 ? -3.454 8.279 14.845 1.00 94.12 227 PHE A N 1
ATOM 1836 C CA . PHE A 1 227 ? -4.203 7.206 14.189 1.00 94.12 227 PHE A CA 1
ATOM 1837 C C . PHE A 1 227 ? -5.271 7.757 13.231 1.00 94.12 227 PHE A C 1
ATOM 1839 O O . PHE A 1 227 ? -5.349 7.328 12.080 1.00 94.12 227 PHE A O 1
ATOM 1846 N N . LYS A 1 228 ? -6.035 8.774 13.655 1.00 91.44 228 LYS A N 1
ATOM 1847 C CA . LYS A 1 228 ? -7.007 9.456 12.783 1.00 91.44 228 LYS A CA 1
ATOM 1848 C C . LYS A 1 228 ? -6.362 10.108 11.560 1.00 91.44 228 LYS A C 1
ATOM 1850 O O . LYS A 1 228 ? -6.963 10.094 10.491 1.00 91.44 228 LYS A O 1
ATOM 1855 N N . SER A 1 229 ? -5.166 10.676 11.698 1.00 91.88 229 SER A N 1
ATOM 1856 C CA . SER A 1 229 ? -4.421 11.220 10.562 1.00 91.88 229 SER A CA 1
ATOM 1857 C C . SER A 1 229 ? -4.028 10.118 9.580 1.00 91.88 229 SER A C 1
ATOM 1859 O O . SER A 1 229 ? -4.174 10.321 8.380 1.00 91.88 229 SER A O 1
ATOM 1861 N N . CYS A 1 230 ? -3.608 8.942 10.064 1.00 94.50 230 CYS A N 1
ATOM 1862 C CA . CYS A 1 230 ? -3.293 7.800 9.197 1.00 94.50 230 CYS A CA 1
ATOM 1863 C C . CYS A 1 230 ? -4.530 7.345 8.409 1.00 94.50 230 CYS A C 1
ATOM 1865 O O . CYS A 1 230 ? -4.432 7.047 7.228 1.00 94.50 230 CYS A O 1
ATOM 1867 N N . LEU A 1 231 ? -5.713 7.362 9.032 1.00 93.38 231 LEU A N 1
ATOM 1868 C CA . LEU A 1 231 ? -6.990 7.028 8.387 1.00 93.38 231 LEU A CA 1
ATOM 1869 C C . LEU A 1 231 ? -7.448 8.031 7.312 1.00 93.38 231 LEU A C 1
ATOM 1871 O O . LEU A 1 231 ? -8.439 7.770 6.638 1.00 93.38 231 LEU A O 1
ATOM 1875 N N . ARG A 1 232 ? -6.769 9.172 7.135 1.00 89.62 232 ARG A N 1
ATOM 1876 C CA . ARG A 1 232 ? -7.003 10.048 5.971 1.00 89.62 232 ARG A CA 1
ATOM 1877 C C . ARG A 1 232 ? -6.388 9.490 4.688 1.00 89.62 232 ARG A C 1
ATOM 1879 O O . ARG A 1 232 ? -6.689 9.989 3.613 1.00 89.62 232 ARG A O 1
ATOM 1886 N N . ASN A 1 233 ? -5.515 8.493 4.801 1.00 90.88 233 ASN A N 1
ATOM 1887 C CA . ASN A 1 233 ? -5.002 7.747 3.668 1.00 90.88 233 ASN A CA 1
ATOM 1888 C C . ASN A 1 233 ? -6.048 6.717 3.223 1.00 90.88 233 ASN A C 1
ATOM 1890 O O . ASN A 1 233 ? -6.363 5.793 3.976 1.00 90.88 233 ASN A O 1
ATOM 1894 N N . ASP A 1 234 ? -6.571 6.869 2.006 1.00 89.19 234 ASP A N 1
ATOM 1895 C CA . ASP A 1 234 ? -7.689 6.051 1.524 1.00 89.19 234 ASP A CA 1
ATOM 1896 C C . ASP A 1 234 ? -7.351 4.559 1.439 1.00 89.19 234 ASP A C 1
ATOM 1898 O O . ASP A 1 234 ? -8.174 3.717 1.798 1.00 89.19 234 ASP A O 1
ATOM 1902 N N . VAL A 1 235 ? -6.125 4.217 1.026 1.00 90.00 235 VAL A N 1
ATOM 1903 C CA . VAL A 1 235 ? -5.675 2.822 0.896 1.00 90.00 235 VAL A CA 1
ATOM 1904 C C . VAL A 1 235 ? -5.635 2.149 2.267 1.00 90.00 235 VAL A C 1
ATOM 1906 O O . VAL A 1 235 ? -6.169 1.049 2.445 1.00 90.00 235 VAL A O 1
ATOM 1909 N N . PHE A 1 236 ? -5.062 2.832 3.260 1.00 95.06 236 PHE A N 1
ATOM 1910 C CA . PHE A 1 236 ? -5.018 2.347 4.636 1.00 95.06 236 PHE A CA 1
ATOM 1911 C C . PHE A 1 236 ? -6.416 2.257 5.255 1.00 95.06 236 PHE A C 1
ATOM 1913 O O . PHE A 1 236 ? -6.771 1.222 5.822 1.00 95.06 236 PHE A O 1
ATOM 1920 N N . ALA A 1 237 ? -7.236 3.300 5.108 1.00 92.62 237 ALA A N 1
ATOM 1921 C CA . ALA A 1 237 ? -8.591 3.334 5.646 1.00 92.62 237 ALA A CA 1
ATOM 1922 C C . ALA A 1 237 ? -9.464 2.203 5.085 1.00 92.62 237 ALA A C 1
ATOM 1924 O O . ALA A 1 237 ? -10.109 1.493 5.859 1.00 92.62 237 ALA A O 1
ATOM 1925 N N . ASN A 1 238 ? -9.442 1.995 3.766 1.00 93.19 238 ASN A N 1
ATOM 1926 C CA . ASN A 1 238 ? -10.180 0.917 3.112 1.00 93.19 238 ASN A CA 1
ATOM 1927 C C . ASN A 1 238 ? -9.730 -0.464 3.604 1.00 93.19 238 ASN A C 1
ATOM 1929 O O . ASN A 1 238 ? -10.554 -1.329 3.902 1.00 93.19 238 ASN A O 1
ATOM 1933 N N . SER A 1 239 ? -8.419 -0.662 3.746 1.00 95.25 239 SER A N 1
ATOM 1934 C CA . SER A 1 239 ? -7.856 -1.939 4.194 1.00 95.25 239 SER A CA 1
ATOM 1935 C C . SER A 1 239 ? -8.253 -2.262 5.632 1.00 95.25 239 SER A C 1
ATOM 1937 O O . SER A 1 239 ? -8.685 -3.376 5.917 1.00 95.25 239 SER A O 1
ATOM 1939 N N . VAL A 1 240 ? -8.187 -1.275 6.532 1.00 94.56 240 VAL A N 1
ATOM 1940 C CA . VAL A 1 240 ? -8.616 -1.418 7.933 1.00 94.56 240 VAL A CA 1
ATOM 1941 C C . VAL A 1 240 ? -10.120 -1.694 8.035 1.00 94.56 240 VAL A C 1
ATOM 1943 O O . VAL A 1 240 ? -10.534 -2.556 8.809 1.00 94.56 240 VAL A O 1
ATOM 1946 N N . VAL A 1 241 ? -10.950 -1.007 7.244 1.00 91.81 241 VAL A N 1
ATOM 1947 C CA . VAL A 1 241 ? -12.398 -1.271 7.195 1.00 91.81 241 VAL A CA 1
ATOM 1948 C C . VAL A 1 241 ? -12.682 -2.689 6.700 1.00 91.81 241 VAL A C 1
ATOM 1950 O O . VAL A 1 241 ? -13.465 -3.403 7.326 1.00 91.81 241 VAL A O 1
ATOM 1953 N N . THR A 1 242 ? -12.010 -3.116 5.631 1.00 92.88 242 THR A N 1
ATOM 1954 C CA . THR A 1 242 ? -12.132 -4.471 5.072 1.00 92.88 242 THR A CA 1
ATOM 1955 C C . THR A 1 242 ? -11.750 -5.524 6.109 1.00 92.88 242 THR A C 1
ATOM 1957 O O . THR A 1 242 ? -12.501 -6.470 6.335 1.00 92.88 242 THR A O 1
ATOM 1960 N N . PHE A 1 243 ? -10.637 -5.315 6.817 1.00 94.12 243 PHE A N 1
ATOM 1961 C CA . PHE A 1 243 ? -10.214 -6.176 7.917 1.00 94.12 243 PHE A CA 1
ATOM 1962 C C . PHE A 1 243 ? -11.293 -6.314 8.997 1.00 94.12 243 PHE A C 1
ATOM 1964 O O . PHE A 1 243 ? -11.604 -7.430 9.407 1.00 94.12 243 PHE A O 1
ATOM 1971 N N . PHE A 1 244 ? -11.897 -5.208 9.445 1.00 91.00 244 PHE A N 1
ATOM 1972 C CA . PHE A 1 244 ? -12.951 -5.271 10.461 1.00 91.00 244 PHE A CA 1
ATOM 1973 C C . PHE A 1 244 ? -14.195 -6.004 9.971 1.00 91.00 244 PHE A C 1
ATOM 1975 O O . PHE A 1 244 ? -14.764 -6.783 10.730 1.00 91.00 244 PHE A O 1
ATOM 1982 N N . ILE A 1 245 ? -14.593 -5.803 8.713 1.00 88.38 245 ILE A N 1
ATOM 1983 C CA . ILE A 1 245 ? -15.709 -6.534 8.102 1.00 88.38 245 ILE A CA 1
ATOM 1984 C C . ILE A 1 245 ? -15.425 -8.043 8.108 1.00 88.38 245 ILE A C 1
ATOM 1986 O O . ILE A 1 245 ? -16.255 -8.808 8.595 1.00 88.38 245 ILE A O 1
ATOM 1990 N N . LEU A 1 246 ? -14.238 -8.463 7.661 1.00 88.31 246 LEU A N 1
ATOM 1991 C CA . LEU A 1 246 ? -13.834 -9.874 7.648 1.00 88.31 246 LEU A CA 1
ATOM 1992 C C . LEU A 1 246 ? -13.726 -10.471 9.056 1.00 88.31 246 LEU A C 1
ATOM 1994 O O . LEU A 1 246 ? -14.124 -11.611 9.292 1.00 88.31 246 LEU A O 1
ATOM 1998 N N . PHE A 1 247 ? -13.180 -9.714 10.008 1.00 87.62 247 PHE A N 1
ATOM 1999 C CA . PHE A 1 247 ? -13.079 -10.132 11.406 1.00 87.62 247 PHE A CA 1
ATOM 2000 C C . PHE A 1 247 ? -14.463 -10.414 12.000 1.00 87.62 247 PHE A C 1
ATOM 2002 O O . PHE A 1 247 ? -14.685 -11.430 12.657 1.00 87.62 247 PHE A O 1
ATOM 2009 N N . PHE A 1 248 ? -15.410 -9.530 11.714 1.00 85.06 248 PHE A N 1
ATOM 2010 C CA . PHE A 1 248 ? -16.794 -9.634 12.137 1.00 85.06 248 PHE A CA 1
ATOM 2011 C C . PHE A 1 248 ? -17.549 -10.810 11.509 1.00 85.06 248 PHE A C 1
ATOM 2013 O O . PHE A 1 248 ? -18.270 -11.507 12.221 1.00 85.06 248 PHE A O 1
ATOM 2020 N N . GLU A 1 249 ? -17.338 -11.086 10.223 1.00 82.75 249 GLU A N 1
ATOM 2021 C CA . GLU A 1 249 ? -17.891 -12.277 9.562 1.00 82.75 249 GLU A CA 1
ATOM 2022 C C . GLU A 1 249 ? -17.367 -13.576 10.188 1.00 82.75 249 GLU A C 1
ATOM 2024 O O . GLU A 1 249 ? -18.123 -14.522 10.401 1.00 82.75 249 GLU A O 1
ATOM 2029 N N . LYS A 1 250 ? -16.084 -13.620 10.562 1.00 80.94 250 LYS A N 1
ATOM 2030 C CA . LYS A 1 250 ? -15.493 -14.800 11.214 1.00 80.94 250 LYS A CA 1
ATOM 2031 C C . LYS A 1 250 ? -16.060 -15.058 12.613 1.00 80.94 250 LYS A C 1
ATOM 2033 O O . LYS A 1 250 ? -16.242 -16.219 12.975 1.00 80.94 250 LYS A O 1
ATOM 2038 N N . ILE A 1 251 ? -16.356 -14.008 13.385 1.00 76.81 251 ILE A N 1
ATOM 2039 C CA . ILE A 1 251 ? -17.005 -14.135 14.705 1.00 76.81 251 ILE A CA 1
ATOM 2040 C C . ILE A 1 251 ? -18.416 -14.713 14.578 1.00 76.81 251 ILE A C 1
ATOM 2042 O O . ILE A 1 251 ? -18.830 -15.508 15.418 1.00 76.81 251 ILE A O 1
ATOM 2046 N N . GLU A 1 252 ? -19.154 -14.317 13.541 1.00 68.75 252 GLU A N 1
ATOM 2047 C CA . GLU A 1 252 ? -20.509 -14.811 13.294 1.00 68.75 252 GLU A CA 1
ATOM 2048 C C . GLU A 1 252 ? -20.529 -16.319 13.017 1.00 68.75 252 GLU A C 1
ATOM 2050 O O . GLU A 1 252 ? -21.399 -17.023 13.524 1.00 68.75 252 GLU A O 1
ATOM 2055 N N . ILE A 1 253 ? -19.542 -16.817 12.266 1.00 64.56 253 ILE A N 1
ATOM 2056 C CA . ILE A 1 253 ? -19.440 -18.232 11.885 1.00 64.56 253 ILE A CA 1
ATOM 2057 C C . ILE A 1 253 ? -18.922 -19.096 13.048 1.00 64.56 253 ILE A C 1
ATOM 2059 O O . ILE A 1 253 ? -19.411 -20.204 13.253 1.00 64.56 253 ILE A O 1
ATOM 2063 N N . ASN A 1 254 ? -17.962 -18.595 13.833 1.00 61.69 254 ASN A N 1
ATOM 2064 C CA . ASN A 1 254 ? -17.279 -19.356 14.882 1.00 61.69 254 ASN A CA 1
ATOM 2065 C C . ASN A 1 254 ? -17.418 -18.681 16.257 1.00 61.69 254 ASN A C 1
ATOM 2067 O O . ASN A 1 254 ? -16.453 -18.118 16.776 1.00 61.69 254 ASN A O 1
ATOM 2071 N N . MET A 1 255 ? -18.595 -18.778 16.889 1.00 55.06 255 MET A N 1
ATOM 2072 C CA . MET A 1 255 ? -18.861 -18.190 18.219 1.00 55.06 255 MET A CA 1
ATOM 2073 C C . MET A 1 255 ? -17.939 -18.686 19.358 1.00 55.06 255 MET A C 1
ATOM 2075 O O . MET A 1 255 ? -17.963 -18.118 20.448 1.00 55.06 255 MET A O 1
ATOM 2079 N N . THR A 1 256 ? -17.122 -19.718 19.134 1.00 48.09 256 THR A N 1
ATOM 2080 C CA . THR A 1 256 ? -16.225 -20.332 20.131 1.00 48.09 256 THR A CA 1
ATOM 2081 C C . THR A 1 256 ? -14.741 -20.311 19.753 1.00 48.09 256 THR A C 1
ATOM 2083 O O . THR A 1 256 ? -13.916 -20.819 20.512 1.00 48.09 256 THR A O 1
ATOM 2086 N N . ALA A 1 257 ? -14.354 -19.735 18.609 1.00 46.09 257 ALA A N 1
ATOM 2087 C CA . ALA A 1 257 ? -12.944 -19.707 18.230 1.00 46.09 257 ALA A CA 1
ATOM 2088 C C . ALA A 1 257 ? -12.201 -18.614 19.007 1.00 46.09 257 ALA A C 1
ATOM 2090 O O . ALA A 1 257 ? -12.566 -17.443 18.929 1.00 46.09 257 ALA A O 1
ATOM 2091 N N . ASN A 1 258 ? -11.131 -19.003 19.709 1.00 49.28 258 ASN A N 1
ATOM 2092 C CA . ASN A 1 258 ? -10.101 -18.102 20.230 1.00 49.28 258 ASN A CA 1
ATOM 2093 C C . ASN A 1 258 ? -9.694 -17.111 19.133 1.00 49.28 258 ASN A C 1
ATOM 2095 O O . ASN A 1 258 ? -8.896 -17.439 18.251 1.00 49.28 258 ASN A O 1
ATOM 2099 N N . SER A 1 259 ? -10.268 -15.908 19.150 1.00 60.06 259 SER A N 1
ATOM 2100 C CA . SER A 1 259 ? -9.923 -14.891 18.173 1.00 60.06 259 SER A CA 1
ATOM 2101 C C . SER A 1 259 ? -8.476 -14.492 18.422 1.00 60.06 259 SER A C 1
ATOM 2103 O O . SER A 1 259 ? -8.110 -14.095 19.526 1.00 60.06 259 SER A O 1
ATOM 2105 N N . GLN A 1 260 ? -7.637 -14.589 17.387 1.00 73.38 260 GLN A N 1
ATOM 2106 C CA . GLN A 1 260 ? -6.228 -14.190 17.458 1.00 73.38 260 GLN A CA 1
ATOM 2107 C C . GLN A 1 260 ? -6.075 -12.743 17.971 1.00 73.38 260 GLN A C 1
ATOM 2109 O O . GLN A 1 260 ? -5.072 -12.404 18.596 1.00 73.38 260 GLN A O 1
ATOM 2114 N N . HIS A 1 261 ? -7.087 -11.902 17.740 1.00 82.25 261 HIS A N 1
ATOM 2115 C CA . HIS A 1 261 ? -7.163 -10.515 18.190 1.00 82.25 261 HIS A CA 1
ATOM 2116 C C . HIS A 1 261 ? -8.095 -10.358 19.393 1.00 82.25 261 HIS A C 1
ATOM 2118 O O . HIS A 1 261 ? -9.157 -10.979 19.452 1.00 82.25 261 HIS A O 1
ATOM 2124 N N . ASN A 1 262 ? -7.729 -9.468 20.315 1.00 83.31 262 ASN A N 1
ATOM 2125 C CA . ASN A 1 262 ? -8.574 -9.107 21.445 1.00 83.31 262 ASN A CA 1
ATOM 2126 C C . ASN A 1 262 ? -9.766 -8.246 20.982 1.00 83.31 262 ASN A C 1
ATOM 2128 O O . ASN A 1 262 ? -9.588 -7.238 20.296 1.00 83.31 262 ASN A O 1
ATOM 2132 N N . LEU A 1 263 ? -10.980 -8.631 21.381 1.00 84.62 263 LEU A N 1
ATOM 2133 C CA . LEU A 1 263 ? -12.224 -7.956 21.002 1.00 84.62 263 LEU A CA 1
ATOM 2134 C C . LEU A 1 263 ? -12.279 -6.495 21.468 1.00 84.62 263 LEU A C 1
ATOM 2136 O O . LEU A 1 263 ? -12.769 -5.646 20.724 1.00 84.62 263 LEU A O 1
ATOM 2140 N N . SER A 1 264 ? -11.755 -6.181 22.660 1.00 82.88 264 SER A N 1
ATOM 2141 C CA . SER A 1 264 ? -11.734 -4.801 23.172 1.00 82.88 264 SER A CA 1
ATOM 2142 C C . SER A 1 264 ? -10.930 -3.869 22.268 1.00 82.88 264 SER A C 1
ATOM 2144 O O . SER A 1 264 ? -11.367 -2.758 21.966 1.00 82.88 264 SER A O 1
ATOM 2146 N N . ASP A 1 265 ? -9.780 -4.351 21.798 1.00 87.81 265 ASP A N 1
ATOM 2147 C CA . ASP A 1 265 ? -8.852 -3.597 20.959 1.00 87.81 265 ASP A CA 1
ATOM 2148 C C . ASP A 1 265 ? -9.519 -3.289 19.612 1.00 87.81 265 ASP A C 1
ATOM 2150 O O . ASP A 1 265 ? -9.505 -2.149 19.141 1.00 87.81 265 ASP A O 1
ATOM 2154 N N . ILE A 1 266 ? -10.186 -4.294 19.032 1.00 89.44 266 ILE A N 1
ATOM 2155 C CA . ILE A 1 266 ? -10.943 -4.153 17.787 1.00 89.44 266 ILE A CA 1
ATOM 2156 C C . ILE A 1 266 ? -12.085 -3.148 17.949 1.00 89.44 266 ILE A C 1
ATOM 2158 O O . ILE A 1 266 ? -12.205 -2.239 17.129 1.00 89.44 266 ILE A O 1
ATOM 2162 N N . PHE A 1 267 ? -12.907 -3.253 18.997 1.00 87.06 267 PHE A N 1
ATOM 2163 C CA . PHE A 1 267 ? -14.032 -2.330 19.184 1.00 87.06 267 PHE A CA 1
ATOM 2164 C C . PHE A 1 267 ? -13.585 -0.884 19.385 1.00 87.06 267 PHE A C 1
ATOM 2166 O O . PHE A 1 267 ? -14.197 0.026 18.817 1.00 87.06 267 PHE A O 1
ATOM 2173 N N . TYR A 1 268 ? -12.494 -0.656 20.117 1.00 87.19 268 TYR A N 1
ATOM 2174 C CA . TYR A 1 268 ? -11.931 0.684 20.257 1.00 87.19 268 TYR A CA 1
ATOM 2175 C C . TYR A 1 268 ? -11.428 1.237 18.916 1.00 87.19 268 TYR A C 1
ATOM 2177 O O . TYR A 1 268 ? -11.693 2.389 18.572 1.00 87.19 268 TYR A O 1
ATOM 2185 N N . LEU A 1 269 ? -10.732 0.429 18.115 1.00 90.06 269 LEU A N 1
ATOM 2186 C CA . LEU A 1 269 ? -10.258 0.872 16.803 1.00 90.06 269 LEU A CA 1
ATOM 2187 C C . LEU A 1 269 ? -11.418 1.131 15.830 1.00 90.06 269 LEU A C 1
ATOM 2189 O O . LEU A 1 269 ? -11.403 2.141 15.125 1.00 90.06 269 LEU A O 1
ATOM 2193 N N . VAL A 1 270 ? -12.458 0.292 15.850 1.00 89.69 270 VAL A N 1
ATOM 2194 C CA . VAL A 1 270 ? -13.709 0.503 15.103 1.00 89.69 270 VAL A CA 1
ATOM 2195 C C . VAL A 1 270 ? -14.368 1.817 15.517 1.00 89.69 270 VAL A C 1
ATOM 2197 O O . VAL A 1 270 ? -14.753 2.595 14.647 1.00 89.69 270 VAL A O 1
ATOM 2200 N N . HIS A 1 271 ? -14.431 2.127 16.818 1.00 86.00 271 HIS A N 1
ATOM 2201 C CA . HIS A 1 271 ? -14.900 3.431 17.295 1.00 86.00 271 HIS A CA 1
ATOM 2202 C C . HIS A 1 271 ? -14.116 4.578 16.664 1.00 86.00 271 HIS A C 1
ATOM 2204 O O . HIS A 1 271 ? -14.690 5.529 16.134 1.00 86.00 271 HIS A O 1
ATOM 2210 N N . CYS A 1 272 ? -12.784 4.493 16.714 1.00 86.88 272 CYS A N 1
ATOM 2211 C CA . CYS A 1 272 ? -11.918 5.518 16.159 1.00 86.88 272 CYS A CA 1
ATOM 2212 C C . CYS A 1 272 ? -12.160 5.710 14.660 1.00 86.88 272 CYS A C 1
ATOM 2214 O O . CYS A 1 272 ? -12.233 6.862 14.224 1.00 86.88 272 CYS A O 1
ATOM 2216 N N . VAL A 1 273 ? -12.336 4.623 13.901 1.00 88.69 273 VAL A N 1
ATOM 2217 C CA . VAL A 1 273 ? -12.683 4.676 12.475 1.00 88.69 273 VAL A CA 1
ATOM 2218 C C . VAL A 1 273 ? -14.039 5.339 12.266 1.00 88.69 273 VAL A C 1
ATOM 2220 O O . VAL A 1 273 ? -14.104 6.301 11.515 1.00 88.69 273 VAL A O 1
ATOM 2223 N N . LEU A 1 274 ? -15.095 4.917 12.968 1.00 84.25 274 LEU A N 1
ATOM 2224 C CA . LEU A 1 274 ? -16.438 5.504 12.841 1.00 84.25 274 LEU A CA 1
ATOM 2225 C C . LEU A 1 274 ? -16.482 6.995 13.220 1.00 84.25 274 LEU A C 1
ATOM 2227 O O . LEU A 1 274 ? -17.251 7.762 12.649 1.00 84.25 274 LEU A O 1
ATOM 2231 N N . CYS A 1 275 ? -15.631 7.431 14.152 1.00 81.88 275 CYS A N 1
ATOM 2232 C CA . CYS A 1 275 ? -15.464 8.843 14.510 1.00 81.88 275 CYS A CA 1
ATOM 2233 C C . CYS A 1 275 ? -14.529 9.623 13.570 1.00 81.88 275 CYS A C 1
ATOM 2235 O O . CYS A 1 275 ? -14.179 10.775 13.865 1.00 81.88 275 CYS A O 1
ATOM 2237 N N . THR A 1 276 ? -14.045 9.002 12.500 1.00 78.06 276 THR A N 1
ATOM 2238 C CA . THR A 1 276 ? -13.240 9.639 11.459 1.00 78.06 276 THR A CA 1
ATOM 2239 C C . THR A 1 276 ? -14.116 9.738 10.219 1.00 78.06 276 THR A C 1
ATOM 2241 O O . THR A 1 276 ? -14.770 8.777 9.851 1.00 78.06 276 THR A O 1
ATOM 2244 N N . LYS A 1 277 ? -14.193 10.907 9.578 1.00 73.12 277 LYS A N 1
ATOM 2245 C CA . LYS A 1 277 ? -15.037 11.105 8.387 1.00 73.12 277 LYS A CA 1
ATOM 2246 C C . LYS A 1 277 ? -14.380 10.489 7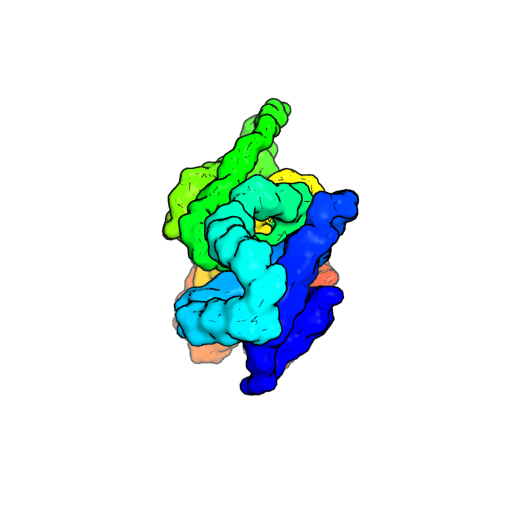.138 1.00 73.12 277 LYS A C 1
ATOM 2248 O O . LYS A 1 277 ? -14.071 11.221 6.205 1.00 73.12 277 LYS A O 1
ATOM 2253 N N . THR A 1 278 ? -14.084 9.187 7.143 1.00 75.75 278 THR A N 1
ATOM 2254 C CA . THR A 1 278 ? -13.536 8.495 5.963 1.00 75.75 278 THR A CA 1
ATOM 2255 C C . THR A 1 278 ? -14.681 8.052 5.043 1.00 75.75 278 THR A C 1
ATOM 2257 O O . THR A 1 278 ? -15.779 7.758 5.530 1.00 75.75 278 THR A O 1
ATOM 2260 N N . PRO A 1 279 ? -14.471 7.986 3.715 1.00 76.00 279 PRO A N 1
ATOM 2261 C CA . PRO A 1 279 ? -15.529 7.599 2.776 1.00 76.00 279 PRO A CA 1
ATOM 2262 C C . PRO A 1 279 ? -15.994 6.144 2.968 1.00 76.00 279 PRO A C 1
ATOM 2264 O O . PRO A 1 279 ? -17.123 5.801 2.625 1.00 76.00 279 PRO A O 1
ATOM 2267 N N . PHE A 1 280 ? -15.161 5.303 3.586 1.00 80.81 280 PHE A N 1
ATOM 2268 C CA . PHE A 1 280 ? -15.422 3.881 3.827 1.00 80.81 280 PHE A CA 1
ATOM 2269 C C . PHE A 1 280 ? -16.241 3.610 5.103 1.00 80.81 280 PHE A C 1
ATOM 2271 O O . PHE A 1 280 ? -16.714 2.493 5.318 1.00 80.81 280 PHE A O 1
ATOM 2278 N N . CYS A 1 281 ? -16.458 4.620 5.957 1.00 77.75 281 CYS A N 1
ATOM 2279 C CA . CYS A 1 281 ? -17.228 4.465 7.196 1.00 77.75 281 CYS A CA 1
ATOM 2280 C C . CYS A 1 281 ? -18.670 4.009 6.961 1.00 77.75 281 CYS A C 1
ATOM 2282 O O . CYS A 1 281 ? -19.214 3.280 7.787 1.00 77.75 281 CYS A O 1
ATOM 2284 N N . SER A 1 282 ? -19.290 4.410 5.850 1.00 78.31 282 SER A N 1
ATOM 2285 C CA . SER A 1 282 ? -20.659 4.014 5.500 1.00 78.31 282 SER A CA 1
ATOM 2286 C C . SER A 1 282 ? -20.786 2.500 5.302 1.00 78.31 282 SER A C 1
ATOM 2288 O O . SER A 1 282 ? -21.760 1.900 5.762 1.00 78.31 282 SER A O 1
ATOM 2290 N N . GLN A 1 283 ? -19.779 1.867 4.695 1.00 82.31 283 GLN A N 1
ATOM 2291 C CA . GLN A 1 283 ? -19.727 0.420 4.489 1.00 82.31 283 GLN A CA 1
ATOM 2292 C C . GLN A 1 283 ? -19.602 -0.317 5.826 1.00 82.31 283 GLN A C 1
ATOM 2294 O O . GLN A 1 283 ? -20.407 -1.201 6.125 1.00 82.31 283 GLN A O 1
ATOM 2299 N N . LEU A 1 284 ? -18.656 0.109 6.674 1.00 82.50 284 LEU A N 1
ATOM 2300 C CA . LEU A 1 284 ? -18.467 -0.459 8.013 1.00 82.50 284 LEU A CA 1
ATOM 2301 C C . LEU A 1 284 ? -19.728 -0.305 8.875 1.00 82.50 284 LEU A C 1
ATOM 2303 O O . LEU A 1 284 ? -20.175 -1.258 9.512 1.00 82.50 284 LEU A O 1
ATOM 2307 N N . TYR A 1 285 ? -20.329 0.888 8.863 1.00 82.00 285 TYR A N 1
ATOM 2308 C CA . TYR A 1 285 ? -21.555 1.185 9.597 1.00 82.00 285 TYR A CA 1
ATOM 2309 C C . TYR A 1 285 ? -22.722 0.308 9.134 1.00 82.00 285 TYR A C 1
ATOM 2311 O O . TYR A 1 285 ? -23.452 -0.237 9.963 1.00 82.00 285 TYR A O 1
ATOM 2319 N N . THR A 1 286 ? -22.874 0.130 7.819 1.00 81.38 286 THR A N 1
ATOM 2320 C CA . THR A 1 286 ? -23.910 -0.736 7.244 1.00 81.38 286 THR A CA 1
ATOM 2321 C C . THR A 1 286 ? -23.728 -2.170 7.721 1.00 81.38 286 THR A C 1
ATOM 2323 O O . THR A 1 286 ? -24.671 -2.729 8.275 1.00 81.38 286 THR A O 1
ATOM 2326 N N . LYS A 1 287 ? -22.511 -2.726 7.623 1.00 81.19 287 LYS A N 1
ATOM 2327 C CA . LYS A 1 287 ? -22.215 -4.095 8.071 1.00 81.19 287 LYS A CA 1
ATOM 2328 C C . LYS A 1 287 ? -22.538 -4.301 9.553 1.00 81.19 287 LYS A C 1
ATOM 2330 O O . LYS A 1 287 ? -23.221 -5.265 9.901 1.00 81.19 287 LYS A O 1
ATOM 2335 N N . ILE A 1 288 ? -22.108 -3.369 10.410 1.00 81.06 288 ILE A N 1
ATOM 2336 C CA . ILE A 1 288 ? -22.398 -3.393 11.852 1.00 81.06 288 ILE A CA 1
ATOM 2337 C C . ILE A 1 288 ? -23.908 -3.361 12.104 1.00 81.06 288 ILE A C 1
ATOM 2339 O O . ILE A 1 288 ? -24.406 -4.127 12.921 1.00 81.06 288 ILE A O 1
ATOM 2343 N N . ARG A 1 289 ? -24.651 -2.491 11.410 1.00 78.62 289 ARG A N 1
ATOM 2344 C CA . ARG A 1 289 ? -26.096 -2.325 11.620 1.00 78.62 289 ARG A CA 1
ATOM 2345 C C . ARG A 1 289 ? -26.902 -3.533 11.148 1.00 78.62 289 ARG A C 1
ATOM 2347 O O . ARG A 1 289 ? -27.890 -3.881 11.792 1.00 78.62 289 ARG A O 1
ATOM 2354 N N . THR A 1 290 ? -26.513 -4.149 10.034 1.00 79.12 290 THR A N 1
ATOM 2355 C CA . THR A 1 290 ? -27.226 -5.301 9.464 1.00 79.12 290 THR A CA 1
ATOM 2356 C C . THR A 1 290 ? -27.023 -6.583 10.267 1.00 79.12 290 THR A C 1
ATOM 2358 O O . THR A 1 290 ? -27.887 -7.455 10.239 1.00 79.12 290 THR A O 1
ATOM 2361 N N . ASN A 1 291 ? -25.929 -6.695 11.025 1.00 75.38 291 ASN A N 1
ATOM 2362 C CA . ASN A 1 291 ? -25.650 -7.870 11.843 1.00 75.38 291 ASN A CA 1
ATOM 2363 C C . ASN A 1 291 ? -26.087 -7.645 13.303 1.00 75.38 291 ASN A C 1
ATOM 2365 O O . ASN A 1 291 ? -25.456 -6.900 14.054 1.00 75.38 291 ASN A O 1
ATOM 2369 N N . LYS A 1 292 ? -27.170 -8.317 13.725 1.00 73.25 292 LYS A N 1
ATOM 2370 C CA . LYS A 1 292 ? -27.752 -8.163 15.073 1.00 73.25 292 LYS A CA 1
ATOM 2371 C C . LYS A 1 292 ? -26.776 -8.540 16.191 1.00 73.25 292 LYS A C 1
ATOM 2373 O O . LYS A 1 292 ? -26.728 -7.833 17.196 1.00 73.25 292 LYS A O 1
ATOM 2378 N N . THR A 1 293 ? -25.999 -9.607 16.018 1.00 72.88 293 THR A N 1
ATOM 2379 C CA . THR A 1 293 ? -25.024 -10.093 17.006 1.00 72.88 293 THR A CA 1
ATOM 2380 C C . THR A 1 293 ? -23.911 -9.073 17.214 1.00 72.88 293 THR A C 1
ATOM 2382 O O . THR A 1 293 ? -23.634 -8.667 18.341 1.00 72.88 293 THR A O 1
ATOM 2385 N N . ILE A 1 294 ? -23.325 -8.578 16.122 1.00 73.19 294 ILE A N 1
ATOM 2386 C CA . ILE A 1 294 ? -22.269 -7.561 16.164 1.00 73.19 294 ILE A CA 1
ATOM 2387 C C . ILE A 1 294 ? -22.809 -6.253 16.730 1.00 73.19 294 ILE A C 1
ATOM 2389 O O . ILE A 1 294 ? -22.182 -5.672 17.610 1.00 73.19 294 ILE A O 1
ATOM 2393 N N . ALA A 1 295 ? -23.984 -5.803 16.280 1.00 71.81 295 ALA A N 1
ATOM 2394 C CA . ALA A 1 295 ? -24.618 -4.598 16.801 1.00 71.81 295 ALA A CA 1
ATOM 2395 C C . ALA A 1 295 ? -24.855 -4.686 18.316 1.00 71.81 295 ALA A C 1
ATOM 2397 O O . ALA A 1 295 ? -24.671 -3.695 19.022 1.00 71.81 295 ALA A O 1
ATOM 2398 N N . GLN A 1 296 ? -25.251 -5.855 18.829 1.00 70.62 296 GLN A N 1
ATOM 2399 C CA . GLN A 1 296 ? -25.412 -6.091 20.264 1.00 70.62 296 GLN A CA 1
ATOM 2400 C C . GLN A 1 296 ? -24.073 -6.097 21.009 1.00 70.62 296 GLN A C 1
ATOM 2402 O O . GLN A 1 296 ? -23.988 -5.480 22.070 1.00 70.62 296 GLN A O 1
ATOM 2407 N N . LEU A 1 297 ? -23.036 -6.743 20.464 1.00 69.75 297 LEU A N 1
ATOM 2408 C CA . LEU A 1 297 ? -21.692 -6.762 21.052 1.00 69.75 297 LEU A CA 1
ATOM 2409 C C . LEU A 1 297 ? -21.102 -5.351 21.137 1.00 69.75 297 LEU A C 1
ATOM 2411 O O . LEU A 1 297 ? -20.712 -4.912 22.212 1.00 69.75 297 LEU A O 1
ATOM 2415 N N . ILE A 1 298 ? -21.151 -4.610 20.031 1.00 69.25 298 ILE A N 1
ATOM 2416 C CA . ILE A 1 298 ? -20.744 -3.206 19.947 1.00 69.25 298 ILE A CA 1
ATOM 2417 C C . ILE A 1 298 ? -21.515 -2.381 20.978 1.00 69.25 298 ILE A C 1
ATOM 2419 O O . ILE A 1 298 ? -20.894 -1.754 21.831 1.00 69.25 298 ILE A O 1
ATOM 2423 N N . LYS A 1 299 ? -22.855 -2.438 20.991 1.00 66.19 299 LYS A N 1
ATOM 2424 C CA . LYS A 1 299 ? -23.659 -1.696 21.977 1.00 66.19 299 LYS A CA 1
ATOM 2425 C C . LYS A 1 299 ? -23.234 -2.006 23.412 1.00 66.19 299 LYS A C 1
ATOM 2427 O O . LYS A 1 299 ? -23.039 -1.070 24.171 1.00 66.19 299 LYS A O 1
ATOM 2432 N N . LYS A 1 300 ? -23.035 -3.278 23.775 1.00 58.66 300 LYS A N 1
ATOM 2433 C CA . LYS A 1 300 ? -22.584 -3.670 25.123 1.00 58.66 300 LYS A CA 1
ATOM 2434 C C . LYS A 1 300 ? -21.189 -3.134 25.462 1.00 58.66 300 LYS A C 1
ATOM 2436 O O . LYS A 1 300 ? -20.976 -2.683 26.580 1.00 58.66 300 LYS A O 1
ATOM 2441 N N . SER A 1 301 ? -20.257 -3.155 24.512 1.00 56.53 301 SER A N 1
ATOM 2442 C CA . SER A 1 301 ? -18.876 -2.703 24.720 1.00 56.53 301 SER A CA 1
ATOM 2443 C C . SER A 1 301 ? -18.724 -1.177 24.751 1.00 56.53 301 SER A C 1
ATOM 2445 O O . SER A 1 301 ? -17.813 -0.673 25.403 1.00 56.53 301 SER A O 1
ATOM 2447 N N . PHE A 1 302 ? -19.618 -0.427 24.098 1.00 52.12 302 PHE A N 1
ATOM 2448 C CA . PHE A 1 302 ? -19.593 1.041 24.084 1.00 52.12 302 PHE A CA 1
ATOM 2449 C C . PHE A 1 302 ? -20.101 1.699 25.379 1.00 52.12 302 PHE A C 1
ATOM 2451 O O . PHE A 1 302 ? -19.777 2.859 25.621 1.00 52.12 302 PHE A O 1
ATOM 2458 N N . PHE A 1 303 ? -20.818 0.970 26.243 1.00 38.62 303 PHE A N 1
ATOM 2459 C CA . PHE A 1 303 ? -21.285 1.468 27.549 1.00 38.62 303 PHE A CA 1
ATOM 2460 C C . PHE A 1 303 ? -20.266 1.319 28.697 1.00 38.62 303 PHE A C 1
ATOM 2462 O O . PHE A 1 303 ? -20.598 1.626 29.835 1.00 38.62 303 PHE A O 1
ATOM 2469 N N . LEU A 1 304 ? -19.032 0.877 28.427 1.00 36.81 304 LEU A N 1
ATOM 2470 C CA . LEU A 1 304 ? -17.977 0.730 29.446 1.00 36.81 304 LEU A CA 1
ATOM 2471 C C . LEU A 1 304 ? -16.940 1.870 29.461 1.00 36.81 304 LEU A C 1
ATOM 2473 O O . LEU A 1 304 ? -16.018 1.830 30.269 1.00 36.81 304 LEU A O 1
ATOM 2477 N N . TYR A 1 305 ? -17.066 2.873 28.584 1.00 32.25 305 TYR A N 1
ATOM 2478 C CA . TYR A 1 305 ? -16.082 3.961 28.443 1.00 32.25 305 TYR A CA 1
ATOM 2479 C C . TYR A 1 305 ? -16.687 5.375 28.495 1.00 32.25 305 TYR A C 1
ATOM 2481 O O . TYR A 1 305 ? -16.177 6.287 27.839 1.00 32.25 305 TYR A O 1
ATOM 2489 N N . TYR A 1 306 ? -17.747 5.556 29.286 1.00 29.30 306 TYR A N 1
ATOM 2490 C CA . TYR A 1 306 ? -18.177 6.866 29.785 1.00 29.30 306 TYR A CA 1
ATOM 2491 C C . TYR A 1 306 ? -18.124 6.882 31.307 1.00 29.30 306 TYR A C 1
ATOM 2493 O O . TYR A 1 306 ? -18.663 5.927 31.906 1.00 29.30 306 TYR A O 1
#